Protein AF-A0A9E5FXA4-F1 (afdb_monomer_lite)

Structure (mmCIF, N/CA/C/O backbone):
data_AF-A0A9E5FXA4-F1
#
_entry.id   AF-A0A9E5FXA4-F1
#
loop_
_atom_site.group_PDB
_atom_site.id
_atom_site.type_symbol
_atom_site.label_atom_id
_atom_site.label_alt_id
_atom_site.label_comp_id
_atom_site.label_asym_id
_atom_site.label_entity_id
_atom_site.label_seq_id
_atom_site.pdbx_PDB_ins_code
_atom_site.Cartn_x
_atom_site.Cartn_y
_atom_site.Cartn_z
_atom_site.occupancy
_atom_site.B_iso_or_equiv
_atom_site.auth_seq_id
_atom_site.auth_comp_id
_atom_site.auth_asym_id
_atom_site.auth_atom_id
_atom_site.pdbx_PDB_model_num
ATOM 1 N N . MET A 1 1 ? 23.936 -16.493 14.571 1.00 31.42 1 MET A N 1
ATOM 2 C CA . MET A 1 1 ? 22.707 -15.783 14.137 1.00 31.42 1 MET A CA 1
ATOM 3 C C . MET A 1 1 ? 21.648 -15.656 15.258 1.00 31.42 1 MET A C 1
ATOM 5 O O . MET A 1 1 ? 20.478 -15.499 14.951 1.00 31.42 1 MET A O 1
ATOM 9 N N . SER A 1 2 ? 22.021 -15.672 16.553 1.00 37.56 2 SER A N 1
ATOM 10 C CA . SER A 1 2 ? 21.064 -15.917 17.659 1.00 37.56 2 SER A CA 1
ATOM 11 C C . SER A 1 2 ? 20.909 -14.797 18.707 1.00 37.56 2 SER A C 1
ATOM 13 O O . SER A 1 2 ? 20.108 -14.955 19.620 1.00 37.56 2 SER A O 1
ATOM 15 N N . GLU A 1 3 ? 21.618 -13.667 18.614 1.00 24.53 3 GLU A N 1
ATOM 16 C CA . GLU A 1 3 ? 21.609 -12.660 19.702 1.00 24.53 3 GLU A CA 1
ATOM 17 C C . GLU A 1 3 ? 20.937 -11.322 19.360 1.00 24.53 3 GLU A C 1
ATOM 19 O O . GLU A 1 3 ? 20.653 -10.536 20.259 1.00 24.53 3 GLU A O 1
ATOM 24 N N . LYS A 1 4 ? 20.589 -11.062 18.091 1.00 27.75 4 LYS A N 1
ATOM 25 C CA . LYS A 1 4 ? 19.945 -9.793 17.684 1.00 27.75 4 LYS A CA 1
ATOM 26 C C . LYS A 1 4 ? 18.410 -9.782 17.758 1.00 27.75 4 LYS A C 1
ATOM 28 O O . LYS A 1 4 ? 17.815 -8.720 17.629 1.00 27.75 4 LYS A O 1
ATOM 33 N N . TYR A 1 5 ? 17.762 -10.916 18.035 1.00 27.94 5 TYR A N 1
ATOM 34 C CA . TYR A 1 5 ? 16.302 -10.979 18.230 1.00 27.94 5 TYR A CA 1
ATOM 35 C C . TYR A 1 5 ? 15.848 -10.612 19.654 1.00 27.94 5 TYR A C 1
ATOM 37 O O . TYR A 1 5 ? 14.651 -10.489 19.920 1.00 27.94 5 TYR A O 1
ATOM 45 N N . THR A 1 6 ? 16.783 -10.420 20.585 1.00 28.55 6 THR A N 1
ATOM 46 C CA . THR A 1 6 ? 16.468 -10.212 22.005 1.00 28.55 6 THR A CA 1
ATOM 47 C C . THR A 1 6 ? 16.304 -8.733 22.373 1.00 28.55 6 THR A C 1
ATOM 49 O O . THR A 1 6 ? 15.640 -8.433 23.362 1.00 28.55 6 THR A O 1
ATOM 52 N N . SER A 1 7 ? 16.831 -7.792 21.579 1.00 26.27 7 SER A N 1
ATOM 53 C CA . SER A 1 7 ? 16.893 -6.369 21.961 1.00 26.27 7 SER A CA 1
ATOM 54 C C . SER A 1 7 ? 15.688 -5.512 21.547 1.00 26.27 7 SER A C 1
ATOM 56 O O . SER A 1 7 ? 15.620 -4.355 21.939 1.00 26.27 7 SER A O 1
ATOM 58 N N . LEU A 1 8 ? 14.701 -6.060 20.828 1.00 29.73 8 LEU A N 1
ATOM 59 C CA . LEU A 1 8 ? 13.411 -5.392 20.549 1.00 29.73 8 LEU A CA 1
ATOM 60 C C . LEU A 1 8 ? 12.321 -5.732 21.591 1.00 29.73 8 LEU A C 1
ATOM 62 O O . LEU A 1 8 ? 11.152 -5.373 21.445 1.00 29.73 8 LEU A O 1
ATOM 66 N N . ARG A 1 9 ? 12.686 -6.437 22.673 1.00 31.50 9 ARG A N 1
ATOM 67 C CA . ARG A 1 9 ? 11.754 -6.943 23.696 1.00 31.50 9 ARG A CA 1
ATOM 68 C C . ARG A 1 9 ? 11.412 -5.964 24.830 1.00 31.50 9 ARG A C 1
ATOM 70 O O . ARG A 1 9 ? 10.664 -6.373 25.716 1.00 31.50 9 ARG A O 1
ATOM 77 N N . SER A 1 10 ? 11.861 -4.710 24.835 1.00 34.69 10 SER A N 1
ATOM 78 C CA . SER A 1 10 ? 11.674 -3.834 26.012 1.00 34.69 10 SER A CA 1
ATOM 79 C C . SER A 1 10 ? 10.750 -2.623 25.849 1.00 34.69 10 SER A C 1
ATOM 81 O O . SER A 1 10 ? 10.578 -1.899 26.822 1.00 34.69 10 SER A O 1
ATOM 83 N N . THR A 1 11 ? 10.072 -2.422 24.714 1.00 36.00 11 THR A N 1
ATOM 84 C CA . THR A 1 11 ? 9.236 -1.206 24.543 1.00 36.00 11 THR A CA 1
ATOM 85 C C . THR A 1 11 ? 7.962 -1.412 23.726 1.00 36.00 11 THR A C 1
ATOM 87 O O . THR A 1 11 ? 7.461 -0.493 23.091 1.00 36.00 11 THR A O 1
ATOM 90 N N . ILE A 1 12 ? 7.408 -2.625 23.736 1.00 38.25 12 ILE A N 1
ATOM 91 C CA . ILE A 1 12 ? 6.126 -2.913 23.080 1.00 38.25 12 ILE A CA 1
ATOM 92 C C . ILE A 1 12 ? 5.137 -3.386 24.153 1.00 38.25 12 ILE A C 1
ATOM 94 O O . ILE A 1 12 ? 5.391 -4.439 24.753 1.00 38.25 12 ILE A O 1
ATOM 98 N N . PRO A 1 13 ? 4.039 -2.645 24.413 1.00 39.84 13 PRO A N 1
ATOM 99 C CA . PRO A 1 13 ? 2.991 -3.054 25.345 1.00 39.84 13 PRO A CA 1
ATOM 100 C C . PRO A 1 13 ? 2.488 -4.470 25.034 1.00 39.84 13 PRO A C 1
ATOM 102 O O . PRO A 1 13 ? 2.396 -4.867 23.871 1.00 39.84 13 PRO A O 1
ATOM 105 N N . GLN A 1 14 ? 2.145 -5.249 26.063 1.00 36.72 14 GLN A N 1
ATOM 106 C CA . GLN A 1 14 ? 1.644 -6.624 25.902 1.00 36.72 14 GLN A CA 1
ATOM 107 C C . GLN A 1 14 ? 0.436 -6.710 24.949 1.00 36.72 14 GLN A C 1
ATOM 109 O O . GLN A 1 14 ? 0.345 -7.669 24.186 1.00 36.72 14 GLN A O 1
ATOM 114 N N . SER A 1 15 ? -0.421 -5.684 24.920 1.00 36.59 15 SER A N 1
ATOM 115 C CA . SER A 1 15 ? -1.543 -5.539 23.979 1.00 36.59 15 SER A CA 1
ATOM 116 C C . SER A 1 15 ? -1.099 -5.546 22.510 1.00 36.59 15 SER A C 1
ATOM 118 O O . SER A 1 15 ? -1.692 -6.232 21.681 1.00 36.59 15 SER A O 1
ATOM 120 N N . VAL A 1 16 ? 0.004 -4.866 22.192 1.00 43.31 16 VAL A N 1
ATOM 121 C CA . VAL A 1 16 ? 0.557 -4.762 20.833 1.00 43.31 16 VAL A CA 1
ATOM 122 C C . VAL A 1 16 ? 1.216 -6.074 20.399 1.00 43.31 16 VAL A C 1
ATOM 124 O O . VAL A 1 16 ? 1.108 -6.470 19.242 1.00 43.31 16 VAL A O 1
ATOM 127 N N . ARG A 1 17 ? 1.837 -6.820 21.323 1.00 41.97 17 ARG A N 1
ATOM 128 C CA . ARG A 1 17 ? 2.384 -8.158 21.014 1.00 41.97 17 ARG A CA 1
ATOM 129 C C . ARG A 1 17 ? 1.299 -9.141 20.608 1.00 41.97 17 ARG A C 1
ATOM 131 O O . ARG A 1 17 ? 1.520 -9.948 19.715 1.00 41.97 17 ARG A O 1
ATOM 138 N N . VAL A 1 18 ? 0.145 -9.064 21.258 1.00 47.97 18 VAL A N 1
ATOM 139 C CA . VAL A 1 18 ? -0.991 -9.938 20.983 1.00 47.97 18 VAL A CA 1
ATOM 140 C C . VAL A 1 18 ? -1.593 -9.629 19.608 1.00 47.97 18 VAL A C 1
ATOM 142 O O . VAL A 1 18 ? -1.787 -10.555 18.827 1.00 47.97 18 VAL A O 1
ATOM 145 N N . ILE A 1 19 ? -1.782 -8.348 19.272 1.00 48.22 19 ILE A N 1
ATOM 146 C CA . ILE A 1 19 ? -2.285 -7.896 17.959 1.00 48.22 19 ILE A CA 1
ATOM 147 C C . ILE A 1 19 ? -1.293 -8.223 16.825 1.00 48.22 19 ILE A C 1
ATOM 149 O O . ILE A 1 19 ? -1.695 -8.721 15.776 1.00 48.22 19 ILE A O 1
ATOM 153 N N . CYS A 1 20 ? 0.014 -8.043 17.041 1.00 41.50 20 CYS A N 1
ATOM 154 C CA . CYS A 1 20 ? 1.030 -8.398 16.044 1.00 41.50 20 CYS A CA 1
ATOM 155 C C . CYS A 1 20 ? 1.167 -9.920 15.845 1.00 41.50 20 CYS A C 1
ATOM 157 O O . CYS A 1 20 ? 1.301 -10.377 14.712 1.00 41.50 20 CYS A O 1
ATOM 159 N N . LEU A 1 21 ? 1.102 -10.725 16.915 1.00 43.09 21 LEU A N 1
ATOM 160 C CA . LEU A 1 21 ? 1.132 -12.195 16.817 1.00 43.09 21 LEU A CA 1
ATOM 161 C C . LEU A 1 21 ? -0.143 -12.757 16.164 1.00 43.09 21 LEU A C 1
ATOM 163 O O . LEU A 1 21 ? -0.075 -13.755 15.451 1.00 43.09 21 LEU A O 1
ATOM 167 N N . LEU A 1 22 ? -1.290 -12.102 16.365 1.00 51.28 22 LEU A N 1
ATOM 168 C CA . LEU A 1 22 ? -2.570 -12.433 15.732 1.00 51.28 22 LEU A CA 1
ATOM 169 C C . LEU A 1 22 ? -2.508 -12.340 14.203 1.00 51.28 22 LEU A C 1
ATOM 171 O O . LEU A 1 22 ? -2.990 -13.239 13.519 1.00 51.28 22 LEU A O 1
ATOM 175 N N . ILE A 1 23 ? -1.887 -11.282 13.681 1.00 48.34 23 ILE A N 1
ATOM 176 C CA . ILE A 1 23 ? -1.795 -11.013 12.240 1.00 48.34 23 ILE A CA 1
ATOM 177 C C . ILE A 1 23 ? -0.681 -11.838 11.573 1.00 48.34 23 ILE A C 1
ATOM 179 O O . ILE A 1 23 ? -0.844 -12.278 10.439 1.00 48.34 23 ILE A O 1
ATOM 183 N N . LEU A 1 24 ? 0.417 -12.118 12.288 1.00 41.91 24 LEU A N 1
ATOM 184 C CA . LEU A 1 24 ? 1.548 -12.909 11.777 1.00 41.91 24 LEU A CA 1
ATOM 185 C C . LEU A 1 24 ? 1.342 -14.439 11.847 1.00 41.91 24 LEU A C 1
ATOM 187 O O . LEU A 1 24 ? 2.063 -15.169 11.173 1.00 41.91 24 LEU A O 1
ATOM 191 N N . SER A 1 25 ? 0.405 -14.949 12.661 1.00 40.62 25 SER A N 1
ATOM 192 C CA . SER A 1 25 ? 0.246 -16.403 12.902 1.00 40.62 25 SER A CA 1
ATOM 193 C C . SER A 1 25 ? -0.607 -17.166 11.880 1.00 40.62 25 SER A C 1
ATOM 195 O O . SER A 1 25 ? -0.725 -18.387 11.986 1.00 40.62 25 SER A O 1
ATOM 197 N N . LEU A 1 26 ? -1.187 -16.492 10.885 1.00 38.69 26 LEU A N 1
ATOM 198 C CA . LEU A 1 26 ? -2.001 -17.128 9.848 1.00 38.69 26 LEU A CA 1
ATOM 199 C C . LEU A 1 26 ? -1.372 -16.895 8.474 1.00 38.69 26 LEU A C 1
ATOM 201 O O . LEU A 1 26 ? -1.084 -15.761 8.097 1.00 38.69 26 LEU A O 1
ATOM 205 N N . ALA A 1 27 ? -1.177 -17.978 7.717 1.00 36.31 27 ALA A N 1
ATOM 206 C CA . ALA A 1 27 ? -0.847 -17.911 6.300 1.00 36.31 27 ALA A CA 1
ATOM 207 C C . ALA A 1 27 ? -1.958 -17.123 5.587 1.00 36.31 27 ALA A C 1
ATOM 209 O O . ALA A 1 27 ? -3.068 -17.618 5.435 1.00 36.31 27 ALA A O 1
ATOM 210 N N . SER A 1 28 ? -1.659 -15.877 5.216 1.00 41.88 28 SER A N 1
ATOM 211 C CA . SER A 1 28 ? -2.576 -14.905 4.606 1.00 41.88 28 SER A CA 1
ATOM 212 C C . SER A 1 28 ? -3.914 -14.720 5.351 1.00 41.88 28 SER A C 1
ATOM 214 O O . SER A 1 28 ? -4.882 -15.435 5.061 1.00 41.88 28 SER A O 1
ATOM 216 N N . PRO A 1 29 ? -4.039 -13.676 6.201 1.00 47.06 29 PRO A N 1
ATOM 217 C CA . PRO A 1 29 ? -5.319 -13.223 6.772 1.00 47.06 29 PRO A CA 1
ATOM 218 C C . PRO A 1 29 ? -6.437 -13.058 5.721 1.00 47.06 29 PRO A C 1
ATOM 220 O O . PRO A 1 29 ? -7.619 -13.202 6.020 1.00 47.06 29 PRO A O 1
ATOM 223 N N . LEU A 1 30 ? -6.049 -12.823 4.464 1.00 45.09 30 LEU A N 1
ATOM 224 C CA . LEU A 1 30 ? -6.907 -12.574 3.305 1.00 45.09 30 LEU A CA 1
ATOM 225 C C . LEU A 1 30 ? -7.654 -13.804 2.776 1.00 45.09 30 LEU A C 1
ATOM 227 O O . LEU A 1 30 ? -8.771 -13.663 2.283 1.00 45.09 30 LEU A O 1
ATOM 231 N N . SER A 1 31 ? -7.099 -15.014 2.916 1.00 40.47 31 SER A N 1
ATOM 232 C CA . SER A 1 31 ? -7.795 -16.238 2.478 1.00 40.47 31 SER A CA 1
ATOM 233 C C . SER A 1 31 ? -9.037 -16.529 3.332 1.00 40.47 31 SER A C 1
ATOM 235 O O . SER A 1 31 ? -10.055 -16.991 2.820 1.00 40.47 31 SER A O 1
ATOM 237 N N . LEU A 1 32 ? -8.983 -16.165 4.618 1.00 39.56 32 LEU A N 1
ATOM 238 C CA . LEU A 1 32 ? -10.105 -16.230 5.556 1.00 39.56 32 LEU A CA 1
ATOM 239 C C . LEU A 1 32 ? -11.067 -15.041 5.422 1.00 39.56 32 LEU A C 1
ATOM 241 O O . LEU A 1 32 ? -12.263 -15.219 5.643 1.00 39.56 32 LEU A O 1
ATOM 245 N N . PHE A 1 33 ? -10.566 -13.859 5.042 1.00 39.88 33 PHE A N 1
ATOM 246 C CA . PHE A 1 33 ? -11.382 -12.657 4.825 1.00 39.88 33 PHE A CA 1
ATOM 247 C C . PHE A 1 33 ? -12.289 -12.803 3.590 1.00 39.88 33 PHE A C 1
ATOM 249 O O . PHE A 1 33 ? -13.472 -12.478 3.646 1.00 39.88 33 PHE A O 1
ATOM 256 N N . ALA A 1 34 ? -11.768 -13.367 2.494 1.00 37.38 34 ALA A N 1
ATOM 257 C CA . ALA A 1 34 ? -12.529 -13.586 1.262 1.00 37.38 34 ALA A CA 1
ATOM 258 C C . ALA A 1 34 ? -13.560 -14.729 1.369 1.00 37.38 34 ALA A C 1
ATOM 260 O O . ALA A 1 34 ? -14.578 -14.705 0.681 1.00 37.38 34 ALA A O 1
ATOM 261 N N . GLN A 1 35 ? -13.329 -15.723 2.236 1.00 38.53 35 GLN A N 1
ATOM 262 C CA . GLN A 1 35 ? -14.229 -16.876 2.390 1.00 38.53 35 GLN A CA 1
ATOM 263 C C . GLN A 1 35 ? -15.413 -16.632 3.345 1.00 38.53 35 GLN A C 1
ATOM 265 O O . GLN A 1 35 ? -16.401 -17.359 3.261 1.00 38.53 35 GLN A O 1
ATOM 270 N N . ASN A 1 36 ? -15.370 -15.615 4.215 1.00 42.75 36 ASN A N 1
ATOM 271 C CA . ASN A 1 36 ? -16.341 -15.460 5.313 1.00 42.75 36 ASN A CA 1
ATOM 272 C C . ASN A 1 36 ? -17.348 -14.306 5.179 1.00 42.75 36 ASN A C 1
ATOM 274 O O . ASN A 1 36 ? -18.082 -14.026 6.122 1.00 42.75 36 ASN A O 1
ATOM 278 N N . LEU A 1 37 ? -17.501 -13.713 3.993 1.00 39.22 37 LEU A N 1
ATOM 279 C CA . LEU A 1 37 ? -18.538 -12.703 3.707 1.00 39.22 37 LEU A CA 1
ATOM 280 C C . LEU A 1 37 ? -19.997 -13.211 3.820 1.00 39.22 37 LEU A C 1
ATOM 282 O O . LEU A 1 37 ? -20.919 -12.455 3.529 1.00 39.22 37 LEU A O 1
ATOM 286 N N . SER A 1 38 ? -20.241 -14.464 4.233 1.00 35.03 38 SER A N 1
ATOM 287 C CA . SER A 1 38 ? -21.588 -15.059 4.271 1.00 35.03 38 SER A CA 1
ATOM 288 C C . SER A 1 38 ? -22.105 -15.528 5.639 1.00 35.03 38 SER A C 1
ATOM 290 O O . SER A 1 38 ? -23.193 -16.098 5.685 1.00 35.03 38 SER A O 1
ATOM 292 N N . ALA A 1 39 ? -21.422 -15.283 6.765 1.00 37.47 39 ALA A N 1
ATOM 293 C CA . ALA A 1 39 ? -21.895 -15.826 8.046 1.00 37.47 39 ALA A CA 1
ATOM 294 C C . ALA A 1 39 ? -21.668 -14.913 9.264 1.00 37.47 39 ALA A C 1
ATOM 296 O O . ALA A 1 39 ? -20.647 -15.021 9.935 1.00 37.47 39 ALA A O 1
ATOM 297 N N . ASN A 1 40 ? -22.662 -14.067 9.575 1.00 41.78 40 ASN A N 1
ATOM 298 C CA . ASN A 1 40 ? -23.317 -13.920 10.897 1.00 41.78 40 ASN A CA 1
ATOM 299 C C . ASN A 1 40 ? -23.861 -12.498 11.133 1.00 41.78 40 ASN A C 1
ATOM 301 O O . ASN A 1 40 ? -23.245 -11.672 11.800 1.00 41.78 40 ASN A O 1
ATOM 305 N N . ASN A 1 41 ? -25.106 -12.263 10.708 1.00 44.78 41 ASN A N 1
ATOM 306 C CA . ASN A 1 41 ? -25.870 -11.039 11.006 1.00 44.78 41 ASN A CA 1
ATOM 307 C C . ASN A 1 41 ? -26.291 -10.912 12.493 1.00 44.7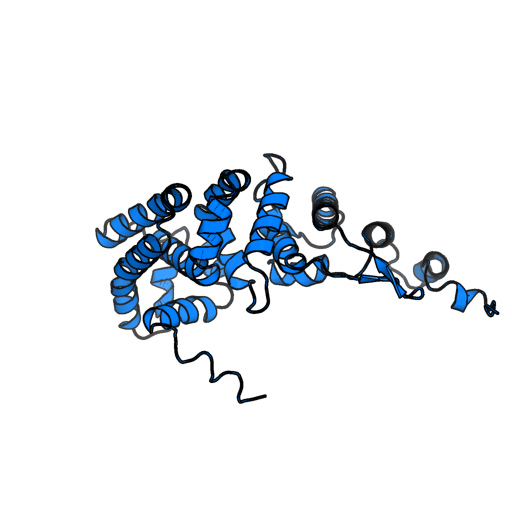8 41 ASN A C 1
ATOM 309 O O . ASN A 1 41 ? -26.973 -9.962 12.867 1.00 44.78 41 ASN A O 1
ATOM 313 N N . SER A 1 42 ? -25.935 -11.867 13.361 1.00 50.25 42 SER A N 1
ATOM 314 C CA . SER A 1 42 ? -26.360 -11.897 14.770 1.00 50.25 42 SER A CA 1
ATOM 315 C C . SER A 1 42 ? -25.461 -11.102 15.726 1.00 50.25 42 SER A C 1
ATOM 317 O O . SER A 1 42 ? -25.860 -10.872 16.866 1.00 50.25 42 SER A O 1
ATOM 319 N N . GLU A 1 43 ? -24.263 -10.680 15.304 1.00 56.62 43 GLU A N 1
ATOM 320 C CA . GLU A 1 43 ? -23.312 -9.959 16.171 1.00 56.62 43 GLU A CA 1
ATOM 321 C C . GLU A 1 43 ? -23.286 -8.434 15.959 1.00 56.62 43 GLU A C 1
ATOM 323 O O . GLU A 1 43 ? -22.943 -7.708 16.890 1.00 56.62 43 GLU A O 1
ATOM 328 N N . GLU A 1 44 ? -23.737 -7.915 14.810 1.00 56.97 44 GLU A N 1
ATOM 329 C CA . GLU A 1 44 ? -23.773 -6.464 14.512 1.00 56.97 44 GLU A CA 1
ATOM 330 C C . GLU A 1 44 ? -24.640 -5.649 15.494 1.00 56.97 44 GLU A C 1
ATOM 332 O O . GLU A 1 44 ? -24.489 -4.434 15.640 1.00 56.97 44 GLU A O 1
ATOM 337 N N . GLY A 1 45 ? -25.550 -6.315 16.209 1.00 61.16 45 GLY A N 1
ATOM 338 C CA . GLY A 1 45 ? -26.408 -5.703 17.219 1.00 61.16 45 GLY A CA 1
ATOM 339 C C . GLY A 1 45 ? -25.706 -5.343 18.532 1.00 61.16 45 GLY A C 1
ATOM 340 O O . GLY A 1 45 ? -26.257 -4.532 19.283 1.00 61.16 45 GLY A O 1
ATOM 341 N N . ARG A 1 46 ? -24.524 -5.913 18.819 1.00 79.00 46 ARG A N 1
ATOM 342 C CA . ARG A 1 46 ? -23.812 -5.699 20.090 1.00 79.00 46 ARG A CA 1
ATOM 343 C C . ARG A 1 46 ? -23.369 -4.236 20.243 1.00 79.00 46 ARG A C 1
ATOM 345 O O . ARG A 1 46 ? -22.811 -3.673 19.296 1.00 79.00 46 ARG A O 1
ATOM 352 N N . PRO A 1 47 ? -23.592 -3.603 21.410 1.00 83.25 47 PRO A N 1
ATOM 353 C CA . PRO A 1 47 ? -23.232 -2.202 21.624 1.00 83.25 47 PRO A CA 1
ATOM 354 C C . PRO A 1 47 ? -21.727 -1.953 21.444 1.00 83.25 47 PRO A C 1
ATOM 356 O O . PRO A 1 47 ? -21.348 -0.908 20.918 1.00 83.25 47 PRO A O 1
ATOM 359 N N . GLU A 1 48 ? -20.880 -2.924 21.794 1.00 84.00 48 GLU A N 1
ATOM 360 C CA . GLU A 1 48 ? -19.429 -2.859 21.607 1.00 84.00 48 GLU A CA 1
ATOM 361 C C . GLU A 1 48 ? -19.057 -2.813 20.117 1.00 84.00 48 GLU A C 1
ATOM 363 O O . GLU A 1 48 ? -18.268 -1.969 19.696 1.00 84.00 48 GLU A O 1
ATOM 368 N N . ILE A 1 49 ? -19.678 -3.663 19.290 1.00 84.81 49 ILE A N 1
ATOM 369 C CA . ILE A 1 49 ? -19.410 -3.735 17.843 1.00 84.81 49 ILE A CA 1
ATOM 370 C C . ILE A 1 49 ? -19.903 -2.469 17.132 1.00 84.81 49 ILE A C 1
ATOM 372 O O . ILE A 1 49 ? -19.200 -1.936 16.274 1.00 84.81 49 ILE A O 1
ATOM 376 N N . LYS A 1 50 ? -21.062 -1.925 17.526 1.00 88.19 50 LYS A N 1
ATOM 377 C CA . LYS A 1 50 ? -21.558 -0.640 17.000 1.00 88.19 50 LYS A CA 1
ATOM 378 C C . LYS A 1 50 ? -20.604 0.508 17.301 1.00 88.19 50 LYS A C 1
ATOM 380 O O . LYS A 1 50 ? -20.343 1.333 16.428 1.00 88.19 50 LYS A O 1
ATOM 385 N N . LYS A 1 51 ? -20.066 0.541 18.520 1.00 90.50 51 LYS A N 1
ATOM 386 C CA . LYS A 1 51 ? -19.092 1.550 18.933 1.00 90.50 51 LYS A CA 1
ATOM 387 C C . LYS A 1 51 ? -17.777 1.418 18.164 1.00 90.50 51 LYS A C 1
ATOM 389 O O . LYS A 1 51 ? -17.248 2.426 17.713 1.00 90.50 51 LYS A O 1
ATOM 394 N N . ILE A 1 52 ? -17.287 0.198 17.941 1.00 89.25 52 ILE A N 1
ATOM 395 C CA . ILE A 1 52 ? -16.108 -0.043 17.093 1.00 89.25 52 ILE A CA 1
ATOM 396 C C . ILE A 1 52 ? -16.367 0.422 15.657 1.00 89.25 52 ILE A C 1
ATOM 398 O O . ILE A 1 52 ? -15.524 1.099 15.080 1.00 89.25 52 ILE A O 1
ATOM 402 N N . ASN A 1 53 ? -17.540 0.129 15.092 1.00 90.31 53 ASN A N 1
ATOM 403 C CA . ASN A 1 53 ? -17.890 0.571 13.743 1.00 90.31 53 ASN A CA 1
ATOM 404 C C . ASN A 1 53 ? -17.932 2.104 13.618 1.00 90.31 53 ASN A C 1
ATOM 406 O O . ASN A 1 53 ? -17.463 2.665 12.630 1.00 90.31 53 ASN A O 1
ATOM 410 N N . GLN A 1 54 ? -18.443 2.790 14.644 1.00 91.75 54 GLN A N 1
ATOM 411 C CA . GLN A 1 54 ? -18.380 4.248 14.720 1.00 91.75 54 GLN A CA 1
ATOM 412 C C . GLN A 1 54 ? -16.923 4.738 14.734 1.00 91.75 54 GLN A C 1
ATOM 414 O O . GLN A 1 54 ? -16.568 5.596 13.928 1.00 91.75 54 GLN A O 1
ATOM 419 N N . LEU A 1 55 ? -16.071 4.157 15.587 1.00 91.44 55 LEU A N 1
ATOM 420 C CA . LEU A 1 55 ? -14.654 4.522 15.665 1.00 91.44 55 LEU A CA 1
ATOM 421 C C . LEU A 1 55 ? -13.930 4.303 14.329 1.00 91.44 55 LEU A C 1
ATOM 423 O O . LEU A 1 55 ? -13.178 5.174 13.909 1.00 91.44 55 LEU A O 1
ATOM 427 N N . ILE A 1 56 ? -14.193 3.202 13.615 1.00 89.69 56 ILE A N 1
ATOM 428 C CA . ILE A 1 56 ? -13.634 2.954 12.271 1.00 89.69 56 ILE A CA 1
ATOM 429 C C . ILE A 1 56 ? -13.950 4.115 11.317 1.00 89.69 56 ILE A C 1
ATOM 431 O O . ILE A 1 56 ? -13.071 4.555 10.571 1.00 89.69 56 ILE A O 1
ATOM 435 N N . GLY A 1 57 ? -15.190 4.617 11.342 1.00 87.44 57 GLY A N 1
ATOM 436 C CA . GLY A 1 57 ? -15.610 5.765 10.535 1.00 87.44 57 GLY A CA 1
ATOM 437 C C . GLY A 1 57 ? -14.939 7.076 10.957 1.00 87.44 57 GLY A C 1
ATOM 438 O O . GLY A 1 57 ? -14.592 7.901 10.111 1.00 87.44 57 GLY A O 1
ATOM 439 N N . GLU A 1 58 ? -14.695 7.252 12.255 1.00 90.50 58 GLU A N 1
ATOM 440 C CA . GLU A 1 58 ? -14.020 8.428 12.816 1.00 90.50 58 GLU A CA 1
ATOM 441 C C . GLU A 1 58 ? -12.520 8.480 12.481 1.00 90.50 58 GLU A C 1
ATOM 443 O O . GLU A 1 58 ? -11.957 9.574 12.433 1.00 90.50 58 GLU A O 1
ATOM 448 N N . THR A 1 59 ? -11.881 7.355 12.129 1.00 89.69 59 THR A N 1
ATOM 449 C CA . THR A 1 59 ? -10.458 7.306 11.730 1.00 89.69 59 THR A CA 1
ATOM 450 C C . THR A 1 59 ? -10.122 8.289 10.599 1.00 89.69 59 THR A C 1
ATOM 452 O O . THR A 1 59 ? -9.016 8.824 10.541 1.00 89.69 59 THR A O 1
ATOM 455 N N . GLN A 1 60 ? -11.069 8.599 9.709 1.00 89.25 60 GLN A N 1
ATOM 456 C CA . GLN A 1 60 ? -10.839 9.580 8.642 1.00 89.25 60 GLN A CA 1
ATOM 457 C C . GLN A 1 60 ? -10.682 11.015 9.159 1.00 89.25 60 GLN A C 1
ATOM 459 O O . GLN A 1 60 ? -9.955 11.806 8.560 1.00 89.25 60 GLN A O 1
ATOM 464 N N . GLN A 1 61 ? -11.317 11.349 10.286 1.00 91.31 61 GLN A N 1
ATOM 465 C CA . GLN A 1 61 ? -11.221 12.674 10.905 1.00 91.31 61 GLN A CA 1
ATOM 466 C C . GLN A 1 61 ? -9.793 12.960 11.393 1.00 91.31 61 GLN A C 1
ATOM 468 O O . GLN A 1 61 ? -9.386 14.121 11.480 1.00 91.31 61 GLN A O 1
ATOM 473 N N . CYS A 1 62 ? -8.989 11.914 11.626 1.00 90.69 62 CYS A N 1
ATOM 474 C CA . CYS A 1 62 ? -7.570 12.039 11.956 1.00 90.69 62 CYS A CA 1
ATOM 475 C C . CYS A 1 62 ? -6.745 12.71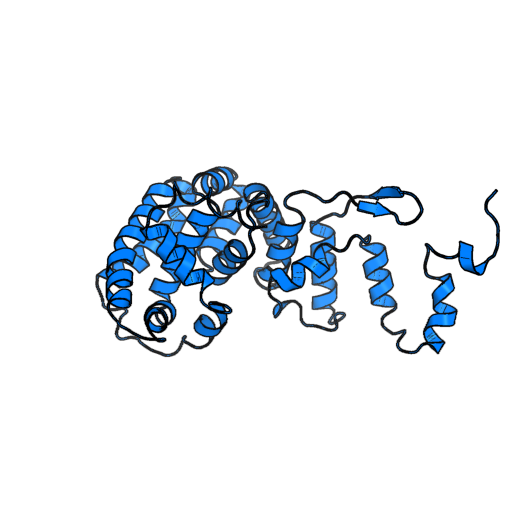6 10.852 1.00 90.69 62 CYS A C 1
ATOM 477 O O . CYS A 1 62 ? -5.728 13.338 11.158 1.00 90.69 62 CYS A O 1
ATOM 479 N N . LEU A 1 63 ? -7.200 12.684 9.592 1.00 90.81 63 LEU A N 1
ATOM 480 C CA . LEU A 1 63 ? -6.566 13.414 8.484 1.00 90.81 63 LEU A CA 1
ATOM 481 C C . LEU A 1 63 ? -6.687 14.942 8.621 1.00 90.81 63 LEU A C 1
ATOM 483 O O . LEU A 1 63 ? -5.930 15.693 7.996 1.00 90.81 63 LEU A O 1
ATOM 487 N N . GLU A 1 64 ? -7.651 15.413 9.411 1.00 89.50 64 GLU A N 1
ATOM 488 C CA . GLU A 1 64 ? -7.903 16.834 9.648 1.00 89.50 64 GLU A CA 1
ATOM 489 C C . GLU A 1 64 ? -7.397 17.272 11.019 1.00 89.50 64 GLU A C 1
ATOM 491 O O . GLU A 1 64 ? -6.683 18.269 11.120 1.00 89.50 64 GLU A O 1
ATOM 496 N N . ASN A 1 65 ? -7.738 16.516 12.064 1.00 91.12 65 ASN A N 1
ATOM 497 C CA . ASN A 1 65 ? -7.448 16.882 13.449 1.00 91.12 65 ASN A CA 1
ATOM 498 C C . ASN A 1 65 ? -6.091 16.356 13.964 1.00 91.12 65 ASN A C 1
ATOM 500 O O . ASN A 1 65 ? -5.638 16.786 15.024 1.00 91.12 65 ASN A O 1
ATOM 504 N N . GLY A 1 66 ? -5.438 15.436 13.240 1.00 89.38 66 GLY A N 1
ATOM 505 C CA . GLY A 1 66 ? -4.130 14.871 13.587 1.00 89.38 66 GLY A CA 1
ATOM 506 C C . GLY A 1 66 ? -4.096 13.991 14.844 1.00 89.38 66 GLY A C 1
ATOM 507 O O . GLY A 1 66 ? -3.000 13.670 15.310 1.00 89.38 66 GLY A O 1
ATOM 508 N N . GLN A 1 67 ? -5.253 13.608 15.401 1.00 92.88 67 GLN A N 1
ATOM 509 C CA . GLN A 1 67 ? -5.399 12.866 16.664 1.00 92.88 67 GLN A CA 1
ATOM 510 C C . GLN A 1 67 ? -5.224 11.344 16.493 1.00 92.88 67 GLN A C 1
ATOM 512 O O . GLN A 1 67 ? -6.043 10.553 16.962 1.00 92.88 67 GLN A O 1
ATOM 517 N N . TRP A 1 68 ? -4.153 10.928 15.817 1.00 92.69 68 TRP A N 1
ATOM 518 C CA . TRP A 1 68 ? -3.875 9.523 15.498 1.00 92.69 68 TRP A CA 1
ATOM 519 C C . TRP A 1 68 ? -3.632 8.649 16.737 1.00 92.69 68 TRP A C 1
ATOM 521 O O . TRP A 1 68 ? -4.135 7.530 16.801 1.00 92.69 68 TRP A O 1
ATOM 531 N N . GLU A 1 69 ? -2.906 9.147 17.742 1.00 93.62 69 GLU A N 1
ATOM 532 C CA . GLU A 1 69 ? -2.625 8.417 18.986 1.00 93.62 69 GLU A CA 1
ATOM 533 C C . GLU A 1 69 ? -3.912 8.096 19.735 1.00 93.62 69 GLU A C 1
ATOM 535 O O . GLU A 1 69 ? -4.180 6.941 20.059 1.00 93.62 69 GLU A O 1
ATOM 540 N N . LYS A 1 70 ? -4.742 9.123 19.941 1.00 93.06 70 LYS A N 1
ATOM 541 C CA . LYS A 1 70 ? -6.025 8.999 20.631 1.00 93.06 70 LYS A CA 1
ATOM 542 C C . LYS A 1 70 ? -6.941 8.007 19.916 1.00 93.06 70 LYS A C 1
ATOM 544 O O . LYS A 1 70 ? -7.588 7.200 20.577 1.00 93.06 70 LYS A O 1
ATOM 549 N N . GLN A 1 71 ? -6.973 8.052 18.584 1.00 92.56 71 GLN A N 1
ATOM 550 C CA . GLN A 1 71 ? -7.782 7.142 17.778 1.00 92.56 71 GLN A CA 1
ATOM 551 C C . GLN A 1 71 ? -7.356 5.683 17.962 1.00 92.56 71 GLN A C 1
ATOM 553 O O . GLN A 1 71 ? -8.192 4.812 18.204 1.00 92.56 71 GLN A O 1
ATOM 558 N N . VAL A 1 72 ? -6.051 5.407 17.898 1.00 91.50 72 VAL A N 1
ATOM 559 C CA . VAL A 1 72 ? -5.523 4.053 18.109 1.00 91.50 72 VAL A CA 1
ATOM 560 C C . VAL A 1 72 ? -5.771 3.572 19.530 1.00 91.50 72 VAL A C 1
ATOM 562 O O . VAL A 1 72 ? -6.189 2.433 19.710 1.00 91.50 72 VAL A O 1
ATOM 565 N N . GLU A 1 73 ? -5.559 4.421 20.535 1.00 91.50 73 GLU A N 1
ATOM 566 C CA . GLU A 1 73 ? -5.819 4.077 21.936 1.00 91.50 73 GLU A CA 1
ATOM 567 C C . GLU A 1 73 ? -7.292 3.735 22.178 1.00 91.50 73 GLU A C 1
ATOM 569 O O . GLU A 1 73 ? -7.597 2.779 22.893 1.00 91.50 73 GLU A O 1
ATOM 574 N N . GLN A 1 74 ? -8.215 4.485 21.570 1.00 92.25 74 GLN A N 1
ATOM 575 C CA . GLN A 1 74 ? -9.647 4.207 21.658 1.00 92.25 74 GLN A CA 1
ATOM 576 C C . GLN A 1 74 ? -10.008 2.891 20.966 1.00 92.25 74 GLN A C 1
ATOM 578 O O . GLN A 1 74 ? -10.678 2.062 21.579 1.00 92.25 74 GLN A O 1
ATOM 583 N N . LEU A 1 75 ? -9.522 2.656 19.743 1.00 89.81 75 LEU A N 1
ATOM 584 C CA . LEU A 1 75 ? -9.735 1.387 19.041 1.00 89.81 75 LEU A CA 1
ATOM 585 C C . LEU A 1 75 ? -9.185 0.200 19.842 1.00 89.81 75 LEU A C 1
ATOM 587 O O . LEU A 1 75 ? -9.891 -0.784 20.047 1.00 89.81 75 LEU A O 1
ATOM 591 N N . GLU A 1 76 ? -7.960 0.298 20.362 1.00 88.44 76 GLU A N 1
ATOM 592 C CA . GLU A 1 76 ? -7.347 -0.748 21.187 1.00 88.44 76 GLU A CA 1
ATOM 593 C C . GLU A 1 76 ? -8.159 -1.014 22.455 1.00 88.44 76 GLU A C 1
ATOM 595 O O . GLU A 1 76 ? -8.416 -2.170 22.792 1.00 88.44 76 GLU A O 1
ATOM 600 N N . LYS A 1 77 ? -8.605 0.040 23.144 1.00 89.44 77 LYS A N 1
ATOM 601 C CA . LYS A 1 77 ? -9.409 -0.083 24.362 1.00 89.44 77 LYS A CA 1
ATOM 602 C C . LYS A 1 77 ? -10.705 -0.855 24.123 1.00 89.44 77 LYS A C 1
ATOM 604 O O . LYS A 1 77 ? -11.064 -1.680 24.959 1.00 89.44 77 LYS A O 1
ATOM 609 N N . GLU A 1 78 ? -11.395 -0.596 23.015 1.00 88.88 78 GLU A N 1
ATOM 610 C CA . GLU A 1 78 ? -12.649 -1.286 22.691 1.00 88.88 78 GLU A CA 1
ATOM 611 C C . GLU A 1 78 ? -12.416 -2.697 22.122 1.00 88.88 78 GLU A C 1
ATOM 613 O O . GLU A 1 78 ? -13.235 -3.588 22.339 1.00 88.88 78 GLU A O 1
ATOM 618 N N . LEU A 1 79 ? -11.285 -2.940 21.452 1.00 85.94 79 LEU A N 1
ATOM 619 C CA . LEU A 1 79 ? -10.927 -4.265 20.936 1.00 85.94 79 LEU A CA 1
ATOM 620 C C . LEU A 1 79 ? -10.457 -5.227 22.033 1.00 85.94 79 LEU A C 1
ATOM 622 O O . LEU A 1 79 ? -10.739 -6.422 21.963 1.00 85.94 79 LEU A O 1
ATOM 626 N N . LEU A 1 80 ? -9.744 -4.738 23.051 1.00 83.56 80 LEU A N 1
ATOM 627 C CA . LEU A 1 80 ? -9.109 -5.574 24.076 1.00 83.56 80 LEU A CA 1
ATOM 628 C C . LEU A 1 80 ? -10.067 -6.541 24.803 1.00 83.56 80 LEU A C 1
ATOM 630 O O . LEU A 1 80 ? -9.705 -7.712 24.929 1.00 83.56 80 LEU A O 1
ATOM 634 N N . PRO A 1 81 ? -11.265 -6.133 25.269 1.00 83.06 81 PRO A N 1
ATOM 635 C CA . PRO A 1 81 ? -12.217 -7.051 25.898 1.00 83.06 81 PRO A CA 1
ATOM 636 C C . PRO A 1 81 ? -12.648 -8.186 24.963 1.00 83.06 81 PRO A C 1
ATOM 638 O O . PRO A 1 81 ? -12.616 -9.349 25.359 1.00 83.06 81 PRO A O 1
ATOM 641 N N . LEU A 1 82 ? -12.955 -7.862 23.704 1.00 79.75 82 LEU A N 1
ATOM 642 C CA . LEU A 1 82 ? -13.394 -8.831 22.695 1.00 79.75 82 LEU A CA 1
ATOM 643 C C . LEU A 1 82 ? -12.276 -9.813 22.337 1.00 79.75 82 LEU A C 1
ATOM 645 O O . LEU A 1 82 ? -12.497 -11.018 22.212 1.00 79.75 82 LEU A O 1
ATOM 649 N N . LEU A 1 83 ? -11.047 -9.308 22.238 1.00 76.00 83 LEU A N 1
ATOM 650 C CA . LEU A 1 83 ? -9.867 -10.143 22.081 1.00 76.00 83 LEU A CA 1
ATOM 651 C C . LEU A 1 83 ? -9.705 -11.080 23.291 1.00 76.00 83 LEU A C 1
ATOM 653 O O . LEU A 1 83 ? -9.546 -12.286 23.111 1.00 76.00 83 LEU A O 1
ATOM 657 N N . ASN A 1 84 ? -9.812 -10.580 24.523 1.00 75.69 84 ASN A N 1
ATOM 658 C CA . ASN A 1 84 ? -9.687 -11.394 25.739 1.00 75.69 84 ASN A CA 1
ATOM 659 C C . ASN A 1 84 ? -10.748 -12.503 25.841 1.00 75.69 84 ASN A C 1
ATOM 661 O O . ASN A 1 84 ? -10.409 -13.625 26.219 1.00 75.69 84 ASN A O 1
ATOM 665 N N . GLU A 1 85 ? -11.994 -12.240 25.440 1.00 73.38 85 GLU A N 1
ATOM 666 C CA . GLU A 1 85 ? -13.048 -13.264 25.353 1.00 73.38 85 GLU A CA 1
ATOM 667 C C . GLU A 1 85 ? -12.661 -14.404 24.401 1.00 73.38 85 GLU A C 1
ATOM 669 O O . GLU A 1 85 ? -12.847 -15.587 24.703 1.00 73.38 85 GLU A O 1
ATOM 674 N N . THR A 1 86 ? -12.059 -14.065 23.261 1.00 66.75 86 THR A N 1
ATOM 675 C CA . THR A 1 86 ? -11.589 -15.068 22.296 1.00 66.75 86 THR A CA 1
ATOM 676 C C . THR A 1 86 ? -10.327 -15.806 22.752 1.00 66.75 86 THR A C 1
ATOM 678 O O . THR A 1 86 ? -10.152 -16.976 22.417 1.00 66.75 86 THR A O 1
ATOM 681 N N . PHE A 1 87 ? -9.472 -15.193 23.581 1.00 61.31 87 PHE A N 1
ATOM 682 C CA . PHE A 1 87 ? -8.337 -15.884 24.209 1.00 61.31 87 PHE A CA 1
ATOM 683 C C . PHE A 1 87 ? -8.765 -16.909 25.258 1.00 61.31 87 PHE A C 1
ATOM 685 O O . PHE A 1 87 ? -8.058 -17.896 25.456 1.00 61.31 87 PHE A O 1
ATOM 692 N N . ALA A 1 88 ? -9.916 -16.709 25.901 1.00 59.72 88 ALA A N 1
ATOM 693 C CA . ALA A 1 88 ? -10.454 -17.646 26.881 1.00 59.72 88 ALA A CA 1
ATOM 694 C C . ALA A 1 88 ? -10.982 -18.952 26.249 1.00 59.72 88 ALA A C 1
ATOM 696 O O . ALA A 1 88 ? -11.215 -19.929 26.960 1.00 59.72 88 ALA A O 1
ATOM 697 N N . THR A 1 89 ? -11.157 -19.004 24.921 1.00 57.25 89 THR A N 1
ATOM 698 C CA . THR A 1 89 ? -11.596 -20.211 24.207 1.00 57.25 89 THR A CA 1
ATOM 699 C C . THR A 1 89 ? -10.398 -21.015 23.684 1.00 57.25 89 THR A C 1
ATOM 701 O O . THR A 1 89 ? -9.666 -20.584 22.796 1.00 57.25 89 THR A O 1
ATOM 704 N N . ASN A 1 90 ? -10.192 -22.221 24.226 1.00 48.62 90 ASN A N 1
ATOM 705 C CA . ASN A 1 90 ? -9.143 -23.142 23.774 1.00 48.62 90 ASN A CA 1
ATOM 706 C C . ASN A 1 90 ? -9.470 -23.719 22.381 1.00 48.62 90 ASN A C 1
ATOM 708 O O . ASN A 1 90 ? -10.476 -24.409 22.226 1.00 48.62 90 ASN A O 1
ATOM 712 N N . GLY A 1 91 ? -8.606 -23.501 21.379 1.00 57.25 91 GLY A N 1
ATOM 713 C CA . GLY A 1 91 ? -8.638 -24.244 20.106 1.00 57.25 91 GLY A CA 1
ATOM 714 C C . GLY A 1 91 ? -8.149 -23.486 18.862 1.00 57.25 91 GLY A C 1
ATOM 715 O O . GLY A 1 91 ? -7.923 -22.279 18.890 1.00 57.25 91 GLY A O 1
ATOM 716 N N . LEU A 1 92 ? -8.027 -24.207 17.736 1.00 53.31 92 LEU A N 1
ATOM 717 C CA . LEU A 1 92 ? -7.650 -23.688 16.402 1.00 53.31 92 LEU A CA 1
ATOM 718 C C . LEU A 1 92 ? -8.613 -22.607 15.863 1.00 53.31 92 LEU A C 1
ATOM 720 O O . LEU A 1 92 ? -8.230 -21.804 15.019 1.00 53.31 92 LEU A O 1
ATOM 724 N N . GLN A 1 93 ? -9.845 -22.544 16.383 1.00 57.75 93 GLN A N 1
ATOM 725 C CA . GLN A 1 93 ? -10.866 -21.564 15.988 1.00 57.75 93 GLN A CA 1
ATOM 726 C C . GLN A 1 93 ? -10.793 -20.237 16.766 1.00 57.75 93 GLN A C 1
ATOM 728 O O . GLN A 1 93 ? -11.581 -19.330 16.496 1.00 57.75 93 GLN A O 1
ATOM 733 N N . ARG A 1 94 ? -9.842 -20.097 17.706 1.00 62.56 94 ARG A N 1
ATOM 734 C CA . ARG A 1 94 ? -9.678 -18.929 18.599 1.00 62.56 94 ARG A CA 1
ATOM 735 C C . ARG A 1 94 ? -9.713 -17.578 17.881 1.00 62.56 94 ARG A C 1
ATOM 737 O O . ARG A 1 94 ? -10.223 -16.610 18.423 1.00 62.56 94 ARG A O 1
ATOM 744 N N . TYR A 1 95 ? -9.205 -17.516 16.651 1.00 64.19 95 TYR A N 1
ATOM 745 C CA . TYR A 1 95 ? -9.137 -16.279 15.869 1.00 64.19 95 TYR A CA 1
ATOM 746 C C . TYR A 1 95 ? -10.139 -16.234 14.720 1.00 64.19 95 TYR A C 1
ATOM 748 O O . TYR A 1 95 ? -10.375 -15.170 14.160 1.00 64.19 95 TYR A O 1
ATOM 756 N N . GLN A 1 96 ? -10.769 -17.363 14.386 1.00 65.94 96 GLN A N 1
ATOM 757 C CA . GLN A 1 96 ? -11.722 -17.427 13.280 1.00 65.94 96 GLN A CA 1
ATOM 758 C C . GLN A 1 96 ? -12.933 -16.530 13.534 1.00 65.94 96 GLN A C 1
ATOM 760 O O . GLN A 1 96 ? -13.388 -15.878 12.609 1.00 65.94 96 GLN A O 1
ATOM 765 N N . LYS A 1 97 ? -13.400 -16.418 14.785 1.00 68.88 97 LYS A N 1
ATOM 766 C CA . LYS A 1 97 ? -14.517 -15.526 15.145 1.00 68.88 97 LYS A CA 1
ATOM 767 C C . LYS A 1 97 ? -14.203 -14.046 14.911 1.00 68.88 97 LYS A C 1
ATOM 769 O O . LYS A 1 97 ? -15.057 -13.311 14.437 1.00 68.88 97 LYS A O 1
ATOM 774 N N . ILE A 1 98 ? -12.971 -13.632 15.203 1.00 71.25 98 ILE A N 1
ATOM 775 C CA . ILE A 1 98 ? -12.512 -12.254 14.990 1.00 71.25 98 ILE A CA 1
ATOM 776 C C . ILE A 1 98 ? -12.474 -11.944 13.495 1.00 71.25 98 ILE A C 1
ATOM 778 O O . ILE A 1 98 ? -13.005 -10.929 13.061 1.00 71.25 98 ILE A O 1
ATOM 782 N N . TRP A 1 99 ? -11.858 -12.834 12.715 1.00 72.62 99 TRP A N 1
ATOM 783 C CA . TRP A 1 99 ? -11.707 -12.650 11.273 1.00 72.62 99 TRP A CA 1
ATOM 784 C C . TRP A 1 99 ? -13.011 -12.874 10.496 1.00 72.62 99 TRP A C 1
ATOM 786 O O . TRP A 1 99 ? -13.140 -12.370 9.387 1.00 72.62 99 TRP A O 1
ATOM 796 N N . ALA A 1 100 ? -13.982 -13.592 11.070 1.00 74.44 100 ALA A N 1
ATOM 797 C CA . ALA A 1 100 ? -15.318 -13.754 10.500 1.00 74.44 100 ALA A CA 1
ATOM 798 C C . ALA A 1 100 ? -16.179 -12.489 10.634 1.00 74.44 100 ALA A C 1
ATOM 800 O O . ALA A 1 100 ? -17.097 -12.298 9.842 1.00 74.44 100 ALA A O 1
ATOM 801 N N . ASN A 1 101 ? -15.894 -11.619 11.611 1.00 80.81 101 ASN A N 1
ATOM 802 C CA . ASN A 1 101 ? -16.612 -10.362 11.774 1.00 80.81 101 ASN A CA 1
ATOM 803 C C . ASN A 1 101 ? -15.884 -9.230 11.016 1.00 80.81 101 ASN A C 1
ATOM 805 O O . ASN A 1 101 ? -14.806 -8.805 11.446 1.00 80.81 101 ASN A O 1
ATOM 809 N N . PRO A 1 102 ? -16.457 -8.692 9.922 1.00 82.25 102 PRO A N 1
ATOM 810 C CA . PRO A 1 102 ? -15.774 -7.712 9.075 1.00 82.25 102 PRO A CA 1
ATOM 811 C C . PRO A 1 102 ? -15.455 -6.401 9.805 1.00 82.25 102 PRO A C 1
ATOM 813 O O . PRO A 1 102 ? -14.451 -5.757 9.494 1.00 82.25 102 PRO A O 1
ATOM 816 N N . ILE A 1 103 ? -16.260 -6.017 10.803 1.00 86.25 103 ILE A N 1
ATOM 817 C CA . ILE A 1 103 ? -16.042 -4.810 11.611 1.00 86.25 103 ILE A CA 1
ATOM 818 C C . ILE A 1 103 ? -14.804 -5.003 12.492 1.00 86.25 103 ILE A C 1
ATOM 820 O O . ILE A 1 103 ? -13.900 -4.170 12.484 1.00 86.25 103 ILE A O 1
ATOM 824 N N . LEU A 1 104 ? -14.720 -6.128 13.209 1.00 85.06 104 LEU A N 1
ATOM 825 C CA . LEU A 1 104 ? -13.579 -6.427 14.082 1.00 85.06 104 LEU A CA 1
ATOM 826 C C . LEU A 1 104 ? -12.287 -6.606 13.292 1.00 85.06 104 LEU A C 1
ATOM 828 O O . LEU A 1 104 ? -11.241 -6.093 13.688 1.00 85.06 104 LEU A O 1
ATOM 832 N N . ALA A 1 105 ? -12.369 -7.292 12.156 1.00 83.50 105 ALA A N 1
ATOM 833 C CA . ALA A 1 105 ? -11.232 -7.488 11.282 1.00 83.50 105 ALA A CA 1
ATOM 834 C C . ALA A 1 105 ? -10.724 -6.148 10.714 1.00 83.50 105 ALA A C 1
ATOM 836 O O . ALA A 1 105 ? -9.526 -5.879 10.760 1.00 83.50 105 ALA A O 1
ATOM 837 N N . THR A 1 106 ? -11.625 -5.255 10.287 1.00 87.25 106 THR A N 1
ATOM 838 C CA . THR A 1 106 ? -11.267 -3.902 9.822 1.00 87.25 106 THR A CA 1
ATOM 839 C C . THR A 1 106 ? -10.646 -3.058 10.932 1.00 87.25 106 THR A C 1
ATOM 841 O O . THR A 1 106 ? -9.618 -2.421 10.703 1.00 87.25 106 THR A O 1
ATOM 844 N N . ALA A 1 107 ? -11.219 -3.078 12.139 1.00 89.06 107 ALA A N 1
ATOM 845 C CA . ALA A 1 107 ? -10.674 -2.361 13.290 1.00 89.06 107 ALA A CA 1
ATOM 846 C C . ALA A 1 107 ? -9.251 -2.826 13.624 1.00 89.06 107 ALA A C 1
ATOM 848 O O . ALA A 1 107 ? -8.355 -2.002 13.786 1.00 89.06 107 ALA A O 1
ATOM 849 N N . LEU A 1 108 ? -9.015 -4.142 13.656 1.00 87.31 108 LEU A N 1
ATOM 850 C CA . LEU A 1 108 ? -7.683 -4.699 13.897 1.00 87.31 108 LEU A CA 1
ATOM 851 C C . LEU A 1 108 ? -6.690 -4.310 12.811 1.00 87.31 108 LEU A C 1
ATOM 853 O O . LEU A 1 108 ? -5.554 -3.956 13.125 1.00 87.31 108 LEU A O 1
ATOM 857 N N . THR A 1 109 ? -7.109 -4.345 11.548 1.00 89.19 109 THR A N 1
ATOM 858 C CA . THR A 1 109 ? -6.267 -3.918 10.434 1.00 89.19 109 THR A CA 1
ATOM 859 C C . THR A 1 109 ? -5.931 -2.431 10.516 1.00 89.19 109 THR A C 1
ATOM 861 O O . THR A 1 109 ? -4.767 -2.084 10.334 1.00 89.19 109 THR A O 1
ATOM 864 N N . GLN A 1 110 ? -6.890 -1.559 10.847 1.00 90.19 110 GLN A N 1
ATOM 865 C CA . GLN A 1 110 ? -6.630 -0.130 11.062 1.00 90.19 110 GLN A CA 1
ATOM 866 C C . GLN A 1 110 ? -5.650 0.091 12.219 1.00 90.19 110 GLN A C 1
ATOM 868 O O . GLN A 1 110 ? -4.649 0.786 12.050 1.00 90.19 110 GLN A O 1
ATOM 873 N N . THR A 1 111 ? -5.882 -0.538 13.375 1.00 89.56 111 THR A N 1
ATOM 874 C CA . THR A 1 111 ? -4.979 -0.452 14.530 1.00 89.56 111 THR A CA 1
ATOM 875 C C . THR A 1 111 ? -3.570 -0.917 14.167 1.00 89.56 111 THR A C 1
ATOM 877 O O . THR A 1 111 ? -2.594 -0.226 14.460 1.00 89.56 111 THR A O 1
ATOM 880 N N . TYR A 1 112 ? -3.449 -2.062 13.493 1.00 88.75 112 TYR A N 1
ATOM 881 C CA . TYR A 1 112 ? -2.161 -2.595 13.065 1.00 88.75 112 TYR A CA 1
ATOM 882 C C . TYR A 1 112 ? -1.455 -1.673 12.075 1.00 88.75 112 TYR A C 1
ATOM 884 O O . TYR A 1 112 ? -0.280 -1.368 12.263 1.00 88.75 112 TYR A O 1
ATOM 892 N N . PHE A 1 113 ? -2.170 -1.183 11.063 1.00 92.88 113 PHE A N 1
ATOM 893 C CA . PHE A 1 113 ? -1.635 -0.259 10.071 1.00 92.88 113 PHE A CA 1
ATOM 894 C C . PHE A 1 113 ? -1.116 1.025 10.724 1.00 92.88 113 PHE A C 1
ATOM 896 O O . PHE A 1 113 ? 0.042 1.382 10.512 1.00 92.88 113 PHE A O 1
ATOM 903 N N . ILE A 1 114 ? -1.909 1.674 11.585 1.00 92.44 114 ILE A N 1
ATOM 904 C CA . ILE A 1 114 ? -1.485 2.915 12.249 1.00 92.44 114 ILE A CA 1
ATOM 905 C C . ILE A 1 114 ? -0.293 2.661 13.176 1.00 92.44 114 ILE A C 1
ATOM 907 O O . ILE A 1 114 ? 0.605 3.492 13.259 1.00 92.44 114 ILE A O 1
ATOM 911 N N . ARG A 1 115 ? -0.225 1.513 13.860 1.00 90.50 115 ARG A N 1
ATOM 912 C CA . ARG A 1 115 ? 0.952 1.153 14.669 1.00 90.50 115 ARG A CA 1
ATOM 913 C C . ARG A 1 115 ? 2.184 0.884 13.812 1.00 90.50 115 ARG A C 1
ATOM 915 O O . ARG A 1 115 ? 3.288 1.218 14.233 1.00 90.50 115 ARG A O 1
ATOM 922 N N . ARG A 1 116 ? 2.001 0.277 12.640 1.00 89.44 116 ARG A N 1
ATOM 923 C CA . ARG A 1 116 ? 3.090 -0.116 11.747 1.00 89.44 116 ARG A CA 1
ATOM 924 C C . ARG A 1 116 ? 3.692 1.074 11.002 1.00 89.44 116 ARG A C 1
ATOM 926 O O . ARG A 1 116 ? 4.912 1.112 10.878 1.00 89.44 116 ARG A O 1
ATOM 933 N N . VAL A 1 117 ? 2.846 2.007 10.563 1.00 90.75 117 VAL A N 1
ATOM 934 C CA . VAL A 1 117 ? 3.229 3.285 9.936 1.00 90.75 117 VAL A CA 1
ATOM 935 C C . VAL A 1 117 ? 3.573 4.352 10.971 1.00 90.75 117 VAL A C 1
ATOM 937 O O . VAL A 1 117 ? 4.370 5.233 10.727 1.00 90.75 117 VAL A O 1
ATOM 940 N N . THR A 1 118 ? 3.043 4.243 12.180 1.00 91.56 118 THR A N 1
ATOM 941 C CA . THR A 1 118 ? 3.127 5.236 13.256 1.00 91.56 118 THR A CA 1
ATOM 942 C C . THR A 1 118 ? 2.230 6.473 13.059 1.00 91.56 118 THR A C 1
ATOM 944 O O . THR A 1 118 ? 2.075 6.994 11.949 1.00 91.56 118 THR A O 1
ATOM 947 N N . PRO A 1 119 ? 1.651 6.996 14.158 1.00 92.94 119 PRO A N 1
ATOM 948 C CA . PRO A 1 119 ? 0.927 8.268 14.178 1.00 92.94 119 PRO A CA 1
ATOM 949 C C . PRO A 1 119 ? 1.690 9.461 13.584 1.00 92.94 119 PRO A C 1
ATOM 951 O O . PRO A 1 119 ? 1.097 10.297 12.901 1.00 92.94 119 PRO A O 1
ATOM 954 N N . ASP A 1 120 ? 3.000 9.543 13.826 1.00 92.56 120 ASP A N 1
ATOM 955 C CA . ASP A 1 120 ? 3.820 10.683 13.413 1.00 92.56 120 ASP A CA 1
ATOM 956 C C . ASP A 1 120 ? 3.968 10.779 11.894 1.00 92.56 120 ASP A C 1
ATOM 958 O O . ASP A 1 120 ? 3.839 11.870 11.330 1.00 92.56 120 ASP A O 1
ATOM 962 N N . GLU A 1 121 ? 4.197 9.656 11.215 1.00 91.69 121 GLU A N 1
ATOM 963 C CA . GLU A 1 121 ? 4.307 9.621 9.755 1.00 91.69 121 GLU A CA 1
ATOM 964 C C . GLU A 1 121 ? 2.966 9.912 9.079 1.00 91.69 121 GLU A C 1
ATOM 966 O O . GLU A 1 121 ? 2.906 10.738 8.164 1.00 91.69 121 GLU A O 1
ATOM 971 N N . LEU A 1 122 ? 1.869 9.326 9.577 1.00 92.81 122 LEU A N 1
ATOM 972 C CA . LEU A 1 122 ? 0.523 9.634 9.083 1.00 92.81 122 LEU A CA 1
ATOM 973 C C . LEU A 1 122 ? 0.187 11.114 9.262 1.00 92.81 122 LEU A C 1
ATOM 975 O O . LEU A 1 122 ? -0.372 11.735 8.356 1.00 92.81 122 LEU A O 1
ATOM 979 N N . ARG A 1 123 ? 0.578 11.717 10.392 1.00 92.75 123 ARG A N 1
ATOM 980 C CA . ARG A 1 123 ? 0.396 13.152 10.618 1.00 92.75 123 ARG A CA 1
ATOM 981 C C . ARG A 1 123 ? 1.180 13.981 9.601 1.00 92.75 123 ARG A C 1
ATOM 983 O O . ARG A 1 123 ? 0.600 14.864 8.968 1.00 92.75 123 ARG A O 1
ATOM 990 N N . ARG A 1 124 ? 2.465 13.674 9.389 1.00 91.25 124 ARG A N 1
ATOM 991 C CA . ARG A 1 124 ? 3.315 14.358 8.393 1.00 91.25 124 ARG A CA 1
ATOM 992 C C . ARG A 1 124 ? 2.734 14.271 6.984 1.00 91.25 124 ARG A C 1
ATOM 994 O O . ARG A 1 124 ? 2.695 15.283 6.285 1.00 91.25 124 ARG A O 1
ATOM 1001 N N . LEU A 1 125 ? 2.231 13.103 6.592 1.00 90.31 125 LEU A N 1
ATOM 1002 C CA . LEU A 1 125 ? 1.574 12.913 5.300 1.00 90.31 125 LEU A CA 1
ATOM 1003 C C . LEU A 1 125 ? 0.254 13.681 5.210 1.00 90.31 125 LEU A C 1
ATOM 1005 O O . LEU A 1 125 ? 0.009 14.334 4.202 1.00 90.31 125 LEU A O 1
ATOM 1009 N N . SER A 1 126 ? -0.560 13.687 6.267 1.00 89.81 126 SER A N 1
ATOM 1010 C CA . SER A 1 126 ? -1.845 14.406 6.287 1.00 89.81 126 SER A CA 1
ATOM 1011 C C . SER A 1 126 ? -1.711 15.937 6.196 1.00 89.81 126 SER A C 1
ATOM 1013 O O . SER A 1 126 ? -2.643 16.628 5.766 1.00 89.81 126 SER A O 1
ATOM 1015 N N . TYR A 1 127 ? -0.547 16.495 6.560 1.00 89.25 127 TYR A N 1
ATOM 1016 C CA . TYR A 1 127 ? -0.235 17.905 6.310 1.00 89.25 127 TYR A CA 1
ATOM 1017 C C . TYR A 1 127 ? 0.006 18.202 4.828 1.00 89.25 127 TYR A C 1
ATOM 1019 O O . TYR A 1 127 ? -0.305 19.302 4.365 1.00 89.25 127 TYR A O 1
ATOM 1027 N N . LYS A 1 128 ? 0.486 17.223 4.054 1.00 91.12 128 LYS A N 1
ATOM 1028 C CA . LYS A 1 128 ? 0.589 17.320 2.596 1.00 91.12 128 LYS A CA 1
ATOM 1029 C C . LYS A 1 128 ? -0.789 17.064 1.982 1.00 91.12 128 LYS A C 1
ATOM 1031 O O . LYS A 1 128 ? -1.055 15.987 1.460 1.00 91.12 128 LYS A O 1
ATOM 1036 N N . LYS A 1 129 ? -1.666 18.077 2.016 1.00 87.94 129 LYS A N 1
ATOM 1037 C CA . LYS A 1 129 ? -3.080 17.986 1.582 1.00 87.94 129 LYS A CA 1
ATOM 1038 C C . LYS A 1 129 ? -3.289 17.363 0.195 1.00 87.94 129 LYS A C 1
ATOM 1040 O O . LYS A 1 129 ? -4.340 16.774 -0.041 1.00 87.94 129 LYS A O 1
ATOM 1045 N N . THR A 1 130 ? -2.291 17.424 -0.687 1.00 92.12 130 THR A N 1
ATOM 1046 C CA . THR A 1 130 ? -2.259 16.718 -1.978 1.00 92.12 130 THR A CA 1
ATOM 1047 C C . THR A 1 130 ? -2.529 15.212 -1.855 1.00 92.12 130 THR A C 1
ATOM 1049 O O . THR A 1 130 ? -3.170 14.640 -2.731 1.00 92.12 130 THR A O 1
ATOM 1052 N N . TYR A 1 131 ? -2.097 14.567 -0.767 1.00 91.56 131 TYR A N 1
ATOM 1053 C CA . TYR A 1 131 ? -2.256 13.126 -0.548 1.00 91.56 131 TYR A CA 1
ATOM 1054 C C . TYR A 1 131 ? -3.543 12.748 0.198 1.00 91.56 131 TYR A C 1
ATOM 1056 O O . TYR A 1 131 ? -3.856 11.564 0.306 1.00 91.56 131 TYR A O 1
ATOM 1064 N N . ASN A 1 132 ? -4.336 13.715 0.672 1.00 91.69 132 ASN A N 1
ATOM 1065 C CA . ASN A 1 132 ? -5.554 13.435 1.441 1.00 91.69 132 ASN A CA 1
ATOM 1066 C C . ASN A 1 132 ? -6.584 12.559 0.707 1.00 91.69 132 ASN A C 1
ATOM 1068 O O . ASN A 1 132 ? -7.145 11.681 1.362 1.00 91.69 132 ASN A O 1
ATOM 1072 N N . PRO A 1 133 ? -6.842 12.727 -0.608 1.00 93.31 133 PRO A N 1
ATOM 1073 C CA . PRO A 1 133 ? -7.757 11.837 -1.323 1.00 93.31 133 PRO A CA 1
ATOM 1074 C C . PRO A 1 133 ? -7.293 10.377 -1.297 1.00 93.31 133 PRO A C 1
ATOM 1076 O O . PRO A 1 133 ? -8.098 9.484 -1.054 1.00 93.31 133 PRO A O 1
ATOM 1079 N N . PHE A 1 134 ? -5.989 10.146 -1.479 1.00 95.25 134 PHE A N 1
ATOM 1080 C CA . PHE A 1 134 ? -5.392 8.815 -1.388 1.00 95.25 134 PHE A CA 1
ATOM 1081 C C . PHE A 1 134 ? -5.492 8.253 0.033 1.00 95.25 134 PHE A C 1
ATOM 1083 O O . PHE A 1 134 ? -5.972 7.140 0.210 1.00 95.25 134 PHE A O 1
ATOM 1090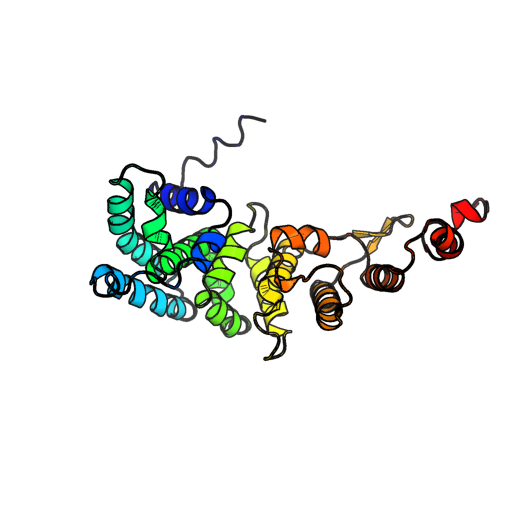 N N . LEU A 1 135 ? -5.099 9.027 1.051 1.00 94.50 135 LEU A N 1
ATOM 1091 C CA . LEU A 1 135 ? -5.154 8.582 2.447 1.00 94.50 135 LEU A CA 1
ATOM 1092 C C . LEU A 1 135 ? -6.591 8.280 2.895 1.00 94.50 135 LEU A C 1
ATOM 1094 O O . LEU A 1 135 ? -6.822 7.307 3.606 1.00 94.50 135 LEU A O 1
ATOM 1098 N N . SER A 1 136 ? -7.565 9.081 2.457 1.00 93.31 136 SER A N 1
ATOM 1099 C CA . SER A 1 136 ? -8.982 8.826 2.729 1.00 93.31 136 SER A CA 1
ATOM 1100 C C . SER A 1 136 ? -9.423 7.485 2.147 1.00 93.31 136 SER A C 1
ATOM 1102 O O . SER A 1 136 ? -10.088 6.717 2.839 1.00 93.31 136 SER A O 1
ATOM 1104 N N . GLU A 1 137 ? -9.021 7.185 0.910 1.00 93.56 137 GLU A N 1
ATOM 1105 C CA . GLU A 1 137 ? -9.344 5.922 0.250 1.00 93.56 137 GLU A CA 1
ATOM 1106 C C . GLU A 1 137 ? -8.623 4.737 0.907 1.00 93.56 137 GLU A C 1
ATOM 1108 O O . GLU A 1 137 ? -9.251 3.728 1.216 1.00 93.56 137 GLU A O 1
ATOM 1113 N N . LEU A 1 138 ? -7.334 4.877 1.222 1.00 94.56 138 LEU A N 1
ATOM 1114 C CA . LEU A 1 138 ? -6.548 3.864 1.928 1.00 94.56 138 LEU A CA 1
ATOM 1115 C C . LEU A 1 138 ? -7.206 3.453 3.252 1.00 94.56 138 LEU A C 1
ATOM 1117 O O . LEU A 1 138 ? -7.355 2.266 3.520 1.00 94.56 138 LEU A O 1
ATOM 1121 N N . LEU A 1 139 ? -7.665 4.418 4.053 1.00 91.88 139 LEU A N 1
ATOM 1122 C CA . LEU A 1 139 ? -8.267 4.151 5.366 1.00 91.88 139 LEU A CA 1
ATOM 1123 C C . LEU A 1 139 ? -9.644 3.472 5.297 1.00 91.88 139 LEU A C 1
ATOM 1125 O O . LEU A 1 139 ? -10.076 2.889 6.294 1.00 91.88 139 LEU A O 1
ATOM 1129 N N . LYS A 1 140 ? -10.327 3.530 4.144 1.00 89.62 140 LYS A N 1
ATOM 1130 C CA . LYS A 1 140 ? -11.574 2.784 3.890 1.00 89.62 140 LYS A CA 1
ATOM 1131 C C . LYS A 1 140 ? -11.316 1.345 3.449 1.00 89.62 140 LYS A C 1
ATOM 1133 O O . LYS A 1 140 ? -12.173 0.490 3.644 1.00 89.62 140 LYS A O 1
ATOM 1138 N N . ASN A 1 141 ? -10.152 1.079 2.859 1.00 90.56 141 ASN A N 1
ATOM 1139 C CA . ASN A 1 141 ? -9.829 -0.202 2.246 1.00 90.56 141 ASN A CA 1
ATOM 1140 C C . ASN A 1 141 ? -8.921 -1.025 3.172 1.00 90.56 141 ASN A C 1
ATOM 1142 O O . ASN A 1 141 ? -7.697 -0.881 3.175 1.00 90.56 141 ASN A O 1
ATOM 1146 N N . SER A 1 142 ? -9.527 -1.920 3.961 1.00 88.94 142 SER A N 1
ATOM 1147 C CA . SER A 1 142 ? -8.805 -2.799 4.894 1.00 88.94 142 SER A CA 1
ATOM 1148 C C . SER A 1 142 ? -7.756 -3.663 4.193 1.00 88.94 142 SER A C 1
ATOM 1150 O O . SER A 1 142 ? -6.643 -3.801 4.693 1.00 88.94 142 SER A O 1
ATOM 1152 N N . GLU A 1 143 ? -8.057 -4.175 3.002 1.00 88.44 143 GLU A N 1
ATOM 1153 C CA . GLU A 1 143 ? -7.112 -4.964 2.212 1.00 88.44 143 GLU A CA 1
ATOM 1154 C C . GLU A 1 143 ? -5.843 -4.174 1.861 1.00 88.44 143 GLU A C 1
ATOM 1156 O O . GLU A 1 143 ? -4.734 -4.686 2.006 1.00 88.44 143 GLU A O 1
ATOM 1161 N N . TRP A 1 144 ? -5.980 -2.903 1.474 1.00 93.44 144 TRP A N 1
ATOM 1162 C CA . TRP A 1 144 ? -4.841 -2.055 1.114 1.00 93.44 144 TRP A CA 1
ATOM 1163 C C . TRP A 1 144 ? -3.954 -1.789 2.330 1.00 93.44 144 TRP A C 1
ATOM 1165 O O . TRP A 1 144 ? -2.734 -1.941 2.256 1.00 93.44 144 TRP A O 1
ATOM 1175 N N . MET A 1 145 ? -4.571 -1.452 3.468 1.00 93.44 145 MET A N 1
ATOM 1176 C CA . MET A 1 145 ? -3.865 -1.265 4.737 1.00 93.44 145 MET A CA 1
ATOM 1177 C C . MET A 1 145 ? -3.128 -2.534 5.172 1.00 93.44 145 MET A C 1
ATOM 1179 O O . MET A 1 145 ? -1.957 -2.465 5.550 1.00 93.44 145 MET A O 1
ATOM 1183 N N . ALA A 1 146 ? -3.790 -3.693 5.097 1.00 89.25 146 ALA A N 1
ATOM 1184 C CA . ALA A 1 146 ? -3.197 -4.975 5.457 1.00 89.25 146 ALA A CA 1
ATOM 1185 C C . ALA A 1 146 ? -2.004 -5.310 4.555 1.00 89.25 146 ALA A C 1
ATOM 1187 O O . ALA A 1 146 ? -0.922 -5.603 5.062 1.00 89.25 146 ALA A O 1
ATOM 1188 N N . ASN A 1 147 ? -2.175 -5.215 3.234 1.00 90.62 147 ASN A N 1
ATOM 1189 C CA . ASN A 1 147 ? -1.126 -5.539 2.272 1.00 90.62 147 ASN A CA 1
ATOM 1190 C C . ASN A 1 147 ? 0.085 -4.626 2.413 1.00 90.62 147 ASN A C 1
ATOM 1192 O O . ASN A 1 147 ? 1.212 -5.113 2.378 1.00 90.62 147 ASN A O 1
ATOM 1196 N N . PHE A 1 148 ? -0.110 -3.334 2.650 1.00 93.62 148 PHE A N 1
ATOM 1197 C CA . PHE A 1 148 ? 1.014 -2.443 2.906 1.00 93.62 148 PHE A CA 1
ATOM 1198 C C . PHE A 1 148 ? 1.726 -2.787 4.219 1.00 93.62 148 PHE A C 1
ATOM 1200 O O . PHE A 1 148 ? 2.931 -3.028 4.229 1.00 93.62 148 PHE A O 1
ATOM 1207 N N . ALA A 1 149 ? 0.982 -2.885 5.326 1.00 90.31 149 ALA A N 1
ATOM 1208 C CA . ALA A 1 149 ? 1.567 -3.095 6.648 1.00 90.31 149 ALA A CA 1
ATOM 1209 C C . ALA A 1 149 ? 2.288 -4.450 6.789 1.00 90.31 149 ALA A C 1
ATOM 1211 O O . ALA A 1 149 ? 3.312 -4.523 7.468 1.00 90.31 149 ALA A O 1
ATOM 1212 N N . LEU A 1 150 ? 1.780 -5.505 6.140 1.00 86.88 150 LEU A N 1
ATOM 1213 C CA . LEU A 1 150 ? 2.388 -6.842 6.141 1.00 86.88 150 LEU A CA 1
ATOM 1214 C C . LEU A 1 150 ? 3.689 -6.917 5.335 1.00 86.88 150 LEU A C 1
ATOM 1216 O O . LEU A 1 150 ? 4.552 -7.730 5.657 1.00 86.88 150 LEU A O 1
ATOM 1220 N N . ASN A 1 151 ? 3.815 -6.108 4.281 1.00 88.19 151 ASN A N 1
ATOM 1221 C CA . ASN A 1 151 ? 4.979 -6.133 3.393 1.00 88.19 151 ASN A CA 1
ATOM 1222 C C . ASN A 1 151 ? 6.055 -5.112 3.786 1.00 88.19 151 ASN A C 1
ATOM 1224 O O . ASN A 1 151 ? 7.180 -5.214 3.303 1.00 88.19 151 ASN A O 1
ATOM 1228 N N . LEU A 1 152 ? 5.735 -4.179 4.686 1.00 87.81 152 LEU A N 1
ATOM 1229 C CA . LEU A 1 152 ? 6.680 -3.209 5.225 1.00 87.81 152 LEU A CA 1
ATOM 1230 C C . LEU A 1 152 ? 7.739 -3.900 6.101 1.00 87.81 152 LEU A C 1
ATOM 1232 O O . LEU A 1 152 ? 7.408 -4.611 7.060 1.00 87.81 152 LEU A O 1
ATOM 1236 N N . LYS A 1 153 ? 9.018 -3.635 5.840 1.00 87.38 153 LYS A N 1
ATOM 1237 C CA . LYS A 1 153 ? 10.180 -4.106 6.614 1.00 87.38 153 LYS A CA 1
ATOM 1238 C C . LYS A 1 153 ? 10.641 -3.056 7.622 1.00 87.38 153 LYS A C 1
ATOM 1240 O O . LYS A 1 153 ? 10.067 -1.976 7.727 1.00 87.38 153 LYS A O 1
ATOM 1245 N N . ALA A 1 154 ? 11.592 -3.413 8.482 1.00 83.38 154 ALA A N 1
ATOM 1246 C CA . ALA A 1 154 ? 12.101 -2.488 9.498 1.00 83.38 154 ALA A CA 1
ATOM 1247 C C . ALA A 1 154 ? 13.027 -1.424 8.888 1.00 83.38 154 ALA A C 1
ATOM 1249 O O . ALA A 1 154 ? 13.082 -0.306 9.386 1.00 83.38 154 ALA A O 1
ATOM 1250 N N . GLU A 1 155 ? 13.745 -1.795 7.829 1.00 85.44 155 GLU A N 1
ATOM 1251 C CA . GLU A 1 155 ? 14.634 -0.926 7.057 1.00 85.44 155 GLU A CA 1
ATOM 1252 C C . GLU A 1 155 ? 13.928 0.012 6.065 1.00 85.44 155 GLU A C 1
ATOM 1254 O O . GLU A 1 155 ? 14.560 0.970 5.618 1.00 85.44 155 GLU A O 1
ATOM 1259 N N . ASP A 1 156 ? 12.654 -0.232 5.746 1.00 88.81 156 ASP A N 1
ATOM 1260 C CA . ASP A 1 156 ? 11.923 0.572 4.765 1.00 88.81 156 ASP A CA 1
ATOM 1261 C C . ASP A 1 156 ? 11.650 1.986 5.298 1.00 88.81 156 ASP A C 1
ATOM 1263 O O . ASP A 1 156 ? 11.304 2.201 6.467 1.00 88.81 156 ASP A O 1
ATOM 1267 N N . LYS A 1 157 ? 11.748 2.966 4.404 1.00 92.25 157 LYS A N 1
ATOM 1268 C CA . LYS A 1 157 ? 11.373 4.353 4.651 1.00 92.25 157 LYS A CA 1
ATOM 1269 C C . LYS A 1 157 ? 9.882 4.546 4.415 1.00 92.25 157 LYS A C 1
ATOM 1271 O O . LYS A 1 157 ? 9.428 4.923 3.337 1.00 92.25 157 LYS A O 1
ATOM 1276 N N . THR A 1 158 ? 9.104 4.262 5.447 1.00 92.88 158 THR A N 1
ATOM 1277 C CA . THR A 1 158 ? 7.644 4.197 5.367 1.00 92.88 158 THR A CA 1
ATOM 1278 C C . THR A 1 158 ? 6.981 5.481 4.854 1.00 92.88 158 THR A C 1
ATOM 1280 O O . THR A 1 158 ? 6.059 5.400 4.038 1.00 92.88 158 THR A O 1
ATOM 1283 N N . GLN A 1 159 ? 7.438 6.663 5.291 1.00 92.38 159 GLN A N 1
ATOM 1284 C CA . GLN A 1 159 ? 6.890 7.932 4.807 1.00 92.38 159 GLN A CA 1
ATOM 1285 C C . GLN A 1 159 ? 7.103 8.054 3.291 1.00 92.38 159 GLN A C 1
ATOM 1287 O O . GLN A 1 159 ? 6.148 8.289 2.555 1.00 92.38 159 GLN A O 1
ATOM 1292 N N . GLU A 1 160 ? 8.328 7.846 2.818 1.00 93.88 160 GLU A N 1
ATOM 1293 C CA . GLU A 1 160 ? 8.700 7.882 1.407 1.00 93.88 160 GLU A CA 1
ATOM 1294 C C . GLU A 1 160 ? 7.917 6.851 0.584 1.00 93.88 160 GLU A C 1
ATOM 1296 O O . GLU A 1 160 ? 7.367 7.199 -0.462 1.00 93.88 160 GLU A O 1
ATOM 1301 N N . ALA A 1 161 ? 7.766 5.623 1.088 1.00 95.44 161 ALA A N 1
ATOM 1302 C CA . ALA A 1 161 ? 6.952 4.589 0.455 1.00 95.44 161 ALA A CA 1
ATOM 1303 C C . ALA A 1 161 ? 5.493 5.047 0.267 1.00 95.44 161 ALA A C 1
ATOM 1305 O O . ALA A 1 161 ? 4.922 4.909 -0.816 1.00 95.44 161 ALA A O 1
ATOM 1306 N N . LEU A 1 162 ? 4.879 5.647 1.291 1.00 95.88 162 LEU A N 1
ATOM 1307 C CA . LEU A 1 162 ? 3.508 6.158 1.197 1.00 95.88 162 LEU A CA 1
ATOM 1308 C C . LEU A 1 162 ? 3.380 7.332 0.216 1.00 95.88 162 LEU A C 1
ATOM 1310 O O . LEU A 1 162 ? 2.364 7.433 -0.471 1.00 95.88 162 LEU A O 1
ATOM 1314 N N . GLU A 1 163 ? 4.393 8.192 0.101 1.00 95.19 163 GLU A N 1
ATOM 1315 C CA . GLU A 1 163 ? 4.413 9.276 -0.893 1.00 95.19 163 GLU A CA 1
ATOM 1316 C C . GLU A 1 163 ? 4.521 8.739 -2.325 1.00 95.19 163 GLU A C 1
ATOM 1318 O O . GLU A 1 163 ? 3.808 9.204 -3.224 1.00 95.19 163 GLU A O 1
ATOM 1323 N N . VAL A 1 164 ? 5.366 7.725 -2.537 1.00 96.25 164 VAL A N 1
ATOM 1324 C CA . VAL A 1 164 ? 5.461 7.015 -3.816 1.00 96.25 164 VAL A CA 1
ATOM 1325 C C . VAL A 1 164 ? 4.119 6.374 -4.150 1.00 96.25 164 VAL A C 1
ATOM 1327 O O . VAL A 1 164 ? 3.592 6.601 -5.239 1.00 96.25 164 VAL A O 1
ATOM 1330 N N . TRP A 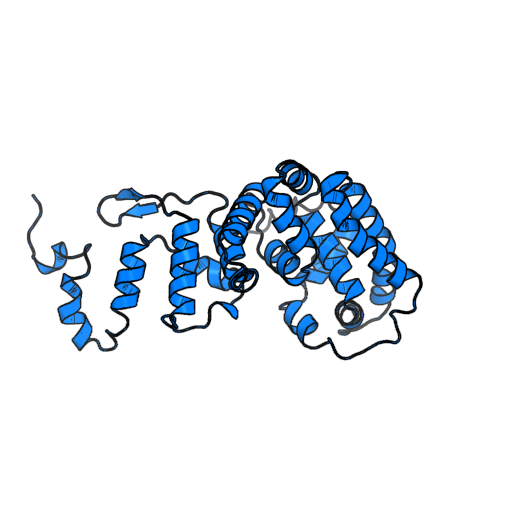1 165 ? 3.512 5.642 -3.213 1.00 97.44 165 TRP A N 1
ATOM 1331 C CA . TRP A 1 165 ? 2.220 5.000 -3.443 1.00 97.44 165 TRP A CA 1
ATOM 1332 C C . TRP A 1 165 ? 1.126 6.018 -3.781 1.00 97.44 165 TRP A C 1
ATOM 1334 O O . TRP A 1 165 ? 0.421 5.853 -4.777 1.00 97.44 165 TRP A O 1
ATOM 1344 N N . ALA A 1 166 ? 1.027 7.111 -3.020 1.00 96.31 166 ALA A N 1
ATOM 1345 C CA . ALA A 1 166 ? 0.061 8.174 -3.281 1.00 96.31 166 ALA A CA 1
ATOM 1346 C C . ALA A 1 166 ? 0.220 8.758 -4.694 1.00 96.31 166 ALA A C 1
ATOM 1348 O O . ALA A 1 166 ? -0.773 9.017 -5.378 1.00 96.31 166 ALA A O 1
ATOM 1349 N N . SER A 1 167 ? 1.465 8.916 -5.151 1.00 95.69 167 SER A N 1
ATOM 1350 C CA . SER A 1 167 ? 1.787 9.411 -6.493 1.00 95.69 167 SER A CA 1
ATOM 1351 C C . SER A 1 167 ? 1.366 8.427 -7.590 1.00 95.69 167 SER A C 1
ATOM 1353 O O . SER A 1 167 ? 0.776 8.839 -8.587 1.00 95.69 167 SER A O 1
ATOM 1355 N N . LEU A 1 168 ? 1.596 7.123 -7.398 1.00 97.06 168 LEU A N 1
ATOM 1356 C CA . LEU A 1 168 ? 1.156 6.083 -8.339 1.00 97.06 168 LEU A CA 1
ATOM 1357 C C . LEU A 1 168 ? -0.373 5.957 -8.388 1.00 97.06 168 LEU A C 1
ATOM 1359 O O . LEU A 1 168 ? -0.955 5.836 -9.462 1.00 97.06 168 LEU A O 1
ATOM 1363 N N . TRP A 1 169 ? -1.042 6.047 -7.237 1.00 96.81 169 TRP A N 1
ATOM 1364 C CA . TRP A 1 169 ? -2.504 6.043 -7.163 1.00 96.81 169 TRP A CA 1
ATOM 1365 C C . TRP A 1 169 ? -3.125 7.275 -7.838 1.00 96.81 169 TRP A C 1
ATOM 1367 O O . TRP A 1 169 ? -4.222 7.203 -8.402 1.00 96.81 169 TRP A O 1
ATOM 1377 N N . ALA A 1 170 ? -2.447 8.424 -7.772 1.00 95.31 170 ALA A N 1
ATOM 1378 C CA . ALA A 1 170 ? -2.858 9.646 -8.455 1.00 95.31 170 ALA A CA 1
ATOM 1379 C C . ALA A 1 170 ? -2.649 9.578 -9.979 1.00 95.31 170 ALA A C 1
ATOM 1381 O O . ALA A 1 170 ? -3.410 10.215 -10.703 1.00 95.31 170 ALA A O 1
ATOM 1382 N N . ASP A 1 171 ? -1.669 8.798 -10.452 1.00 96.00 171 ASP A N 1
ATOM 1383 C CA . ASP A 1 171 ? -1.421 8.554 -11.882 1.00 96.00 171 ASP A CA 1
ATOM 1384 C C . ASP A 1 171 ? -2.533 7.747 -12.564 1.00 96.00 171 ASP A C 1
ATOM 1386 O O . ASP A 1 171 ? -2.767 7.887 -13.764 1.00 96.00 171 ASP A O 1
ATOM 1390 N N . ASP A 1 172 ? -3.211 6.880 -11.814 1.00 95.88 172 ASP A N 1
ATOM 1391 C CA . ASP A 1 172 ? -4.293 6.064 -12.352 1.00 95.88 172 ASP A CA 1
ATOM 1392 C C . ASP A 1 172 ? -5.513 6.907 -12.748 1.00 95.88 172 ASP A C 1
ATOM 1394 O O . ASP A 1 172 ? -6.017 7.740 -11.982 1.00 95.88 172 ASP A O 1
ATOM 1398 N N . SER A 1 173 ? -6.060 6.601 -13.930 1.00 93.56 173 SER A N 1
ATOM 1399 C CA . SER A 1 173 ? -7.387 7.068 -14.328 1.00 93.56 173 SER A CA 1
ATOM 1400 C C . SER A 1 173 ? -8.462 6.505 -13.394 1.00 93.56 173 SER A C 1
ATOM 1402 O O . SER A 1 173 ? -8.233 5.557 -12.637 1.00 93.56 173 SER A O 1
ATOM 1404 N N . LYS A 1 174 ? -9.671 7.074 -13.441 1.00 92.31 174 LYS A N 1
ATOM 1405 C CA . LYS A 1 174 ? -10.771 6.668 -12.551 1.00 92.31 174 LYS A CA 1
ATOM 1406 C C . LYS A 1 174 ? -11.091 5.173 -12.652 1.00 92.31 174 LYS A C 1
ATOM 1408 O O . LYS A 1 174 ? -11.440 4.570 -11.648 1.00 92.31 174 LYS A O 1
ATOM 1413 N N . GLU A 1 175 ? -10.934 4.590 -13.836 1.00 92.25 175 GLU A N 1
ATOM 1414 C CA . GLU A 1 175 ? -11.200 3.180 -14.133 1.00 92.25 175 GLU A CA 1
ATOM 1415 C C . GLU A 1 175 ? -10.102 2.242 -13.609 1.00 92.25 175 GLU A C 1
ATOM 1417 O O . GLU A 1 175 ? -10.345 1.051 -13.419 1.00 92.25 175 GLU A O 1
ATOM 1422 N N . LEU A 1 176 ? -8.889 2.763 -13.398 1.00 93.06 176 LEU A N 1
ATOM 1423 C CA . LEU A 1 176 ? -7.725 1.990 -12.962 1.00 93.06 176 LEU A CA 1
ATOM 1424 C C . LEU A 1 176 ? -7.489 2.067 -11.451 1.00 93.06 176 LEU A C 1
ATOM 1426 O O . LEU A 1 176 ? -6.831 1.184 -10.898 1.00 93.06 176 LEU A O 1
ATOM 1430 N N . LYS A 1 177 ? -8.056 3.072 -10.772 1.00 92.31 177 LYS A N 1
ATOM 1431 C CA . LYS A 1 177 ? -7.916 3.242 -9.322 1.00 92.31 177 LYS A CA 1
ATOM 1432 C C . LYS A 1 177 ? -8.324 1.975 -8.574 1.00 92.31 177 LYS A C 1
ATOM 1434 O O . LYS A 1 177 ? -9.443 1.490 -8.694 1.00 92.31 177 LYS A O 1
ATOM 1439 N N . GLY A 1 178 ? -7.388 1.446 -7.792 1.00 90.38 178 GLY A N 1
ATOM 1440 C CA . GLY A 1 178 ? -7.576 0.232 -7.000 1.00 90.38 178 GLY A CA 1
ATOM 1441 C C . GLY A 1 178 ? -7.380 -1.079 -7.762 1.00 90.38 178 GLY A C 1
ATOM 1442 O O . GLY A 1 178 ? -7.188 -2.104 -7.122 1.00 90.38 178 GLY A O 1
ATOM 1443 N N . LYS A 1 179 ? -7.333 -1.079 -9.101 1.00 94.25 179 LYS A N 1
ATOM 1444 C CA . LYS A 1 179 ? -7.141 -2.303 -9.903 1.00 94.25 179 LYS A CA 1
ATOM 1445 C C . LYS A 1 179 ? -5.739 -2.898 -9.748 1.00 94.25 179 LYS A C 1
ATOM 1447 O O . LYS A 1 179 ? -5.581 -4.113 -9.760 1.00 94.25 179 LYS A O 1
ATOM 1452 N N . TYR A 1 180 ? -4.730 -2.039 -9.597 1.00 95.69 180 TYR A N 1
ATOM 1453 C CA . TYR A 1 180 ? -3.311 -2.413 -9.547 1.00 95.69 180 TYR A CA 1
ATOM 1454 C C . TYR A 1 180 ? -2.644 -2.079 -8.206 1.00 95.69 180 TYR A C 1
ATOM 1456 O O . TYR A 1 180 ? -1.430 -1.893 -8.145 1.00 95.69 180 TYR A O 1
ATOM 1464 N N . PHE A 1 181 ? -3.411 -2.005 -7.114 1.00 95.31 181 PHE A N 1
ATOM 1465 C CA . PHE A 1 181 ? -2.890 -1.560 -5.817 1.00 95.31 181 PHE A CA 1
ATOM 1466 C C . PHE A 1 181 ? -1.743 -2.444 -5.289 1.00 95.31 181 PHE A C 1
ATOM 1468 O O . PHE A 1 181 ? -0.776 -1.909 -4.759 1.00 95.31 181 PHE A O 1
ATOM 1475 N N . ASN A 1 182 ? -1.770 -3.767 -5.510 1.00 95.44 182 ASN A N 1
ATOM 1476 C CA . ASN A 1 182 ? -0.659 -4.651 -5.121 1.00 95.44 182 ASN A CA 1
ATOM 1477 C C . ASN A 1 182 ? 0.644 -4.322 -5.865 1.00 95.44 182 ASN A C 1
ATOM 1479 O O . ASN A 1 182 ? 1.717 -4.333 -5.261 1.00 95.44 182 ASN A O 1
ATOM 1483 N N . LEU A 1 183 ? 0.554 -3.971 -7.154 1.00 96.94 183 LEU A N 1
ATOM 1484 C CA . LEU A 1 183 ? 1.702 -3.500 -7.931 1.00 96.94 183 LEU A CA 1
ATOM 1485 C C . LEU A 1 183 ? 2.187 -2.139 -7.418 1.00 96.94 183 LEU A C 1
ATOM 1487 O O . LEU A 1 183 ? 3.390 -1.927 -7.300 1.00 96.94 183 LEU A O 1
ATOM 1491 N N . GLN A 1 184 ? 1.269 -1.232 -7.079 1.00 97.50 184 GLN A N 1
ATOM 1492 C CA . GLN A 1 184 ? 1.627 0.068 -6.511 1.00 97.50 184 GLN A CA 1
ATOM 1493 C C . GLN A 1 184 ? 2.342 -0.070 -5.164 1.00 97.50 184 GLN A C 1
ATOM 1495 O O . GLN A 1 184 ? 3.350 0.597 -4.963 1.00 97.50 184 GLN A O 1
ATOM 1500 N N . ILE A 1 185 ? 1.870 -0.955 -4.276 1.00 96.44 185 ILE A N 1
ATOM 1501 C CA . ILE A 1 185 ? 2.529 -1.259 -2.997 1.00 96.44 185 ILE A CA 1
ATOM 1502 C C . ILE A 1 185 ? 3.930 -1.819 -3.252 1.00 96.44 185 ILE A C 1
ATOM 1504 O O . ILE A 1 185 ? 4.888 -1.364 -2.636 1.00 96.44 185 ILE A O 1
ATOM 1508 N N . ALA A 1 186 ? 4.081 -2.767 -4.182 1.00 95.19 186 ALA A N 1
ATOM 1509 C CA . ALA A 1 186 ? 5.395 -3.312 -4.518 1.00 95.19 186 ALA A CA 1
ATOM 1510 C C . ALA A 1 186 ? 6.357 -2.224 -5.030 1.00 95.19 186 ALA A C 1
ATOM 1512 O O . ALA A 1 186 ? 7.496 -2.154 -4.578 1.00 95.19 186 ALA A O 1
ATOM 1513 N N . CYS A 1 187 ? 5.897 -1.330 -5.912 1.00 95.94 187 CYS A N 1
ATOM 1514 C CA . CYS A 1 187 ? 6.675 -0.167 -6.344 1.00 95.94 187 CYS A CA 1
ATOM 1515 C C . CYS A 1 187 ? 7.011 0.781 -5.188 1.00 95.94 187 CYS A C 1
ATOM 1517 O O . CYS A 1 187 ? 8.147 1.227 -5.081 1.00 95.94 187 CYS A O 1
ATOM 1519 N N . ALA A 1 188 ? 6.055 1.067 -4.311 1.00 96.56 188 ALA A N 1
ATOM 1520 C CA . ALA A 1 188 ? 6.259 1.933 -3.159 1.00 96.56 188 ALA A CA 1
ATOM 1521 C C . ALA A 1 188 ? 7.343 1.412 -2.211 1.00 96.56 188 ALA A C 1
ATOM 1523 O O . ALA A 1 188 ? 8.175 2.190 -1.767 1.00 96.56 188 ALA A O 1
ATOM 1524 N N . LEU A 1 189 ? 7.354 0.105 -1.945 1.00 93.75 189 LEU A N 1
ATOM 1525 C CA . LEU A 1 189 ? 8.314 -0.528 -1.039 1.00 93.75 189 LEU A CA 1
ATOM 1526 C C . LEU A 1 189 ? 9.696 -0.751 -1.667 1.00 93.75 189 LEU A C 1
ATOM 1528 O O . LEU A 1 189 ? 10.673 -0.879 -0.947 1.00 93.75 189 LEU A O 1
ATOM 1532 N N . VAL A 1 190 ? 9.795 -0.842 -2.996 1.00 91.94 190 VAL A N 1
ATOM 1533 C CA . VAL A 1 190 ? 11.088 -0.984 -3.695 1.00 91.94 190 VAL A CA 1
ATOM 1534 C C . VAL A 1 190 ? 11.776 0.366 -3.906 1.00 91.94 190 VAL A C 1
ATOM 1536 O O . VAL A 1 190 ? 13.001 0.428 -3.966 1.00 91.94 190 VAL A O 1
ATOM 1539 N N . PHE A 1 191 ? 10.992 1.430 -4.082 1.00 92.88 191 PHE A N 1
ATOM 1540 C CA . PHE A 1 191 ? 11.475 2.770 -4.423 1.00 92.88 191 PHE A CA 1
ATOM 1541 C C . PHE A 1 191 ? 11.292 3.780 -3.280 1.00 92.88 191 PHE A C 1
ATOM 1543 O O . PHE A 1 191 ? 11.375 4.987 -3.511 1.00 92.88 191 PHE A O 1
ATOM 1550 N N . ASP A 1 192 ? 11.069 3.301 -2.057 1.00 90.31 192 ASP A N 1
ATOM 1551 C CA . ASP A 1 192 ? 11.113 4.101 -0.828 1.00 90.31 192 ASP A CA 1
ATOM 1552 C C . ASP A 1 192 ? 12.489 4.779 -0.656 1.00 90.31 192 ASP A C 1
ATOM 1554 O O . ASP A 1 192 ? 12.601 5.934 -0.237 1.00 90.31 192 ASP A O 1
ATOM 1558 N N . VAL A 1 193 ? 13.542 4.085 -1.088 1.00 85.75 193 VAL A N 1
ATOM 1559 C CA . VAL A 1 193 ? 14.867 4.617 -1.380 1.00 85.75 193 VAL A CA 1
ATOM 1560 C C . VAL A 1 193 ? 15.188 4.275 -2.834 1.00 85.75 193 VAL A C 1
ATOM 1562 O O . VAL A 1 193 ? 15.451 3.109 -3.123 1.00 85.75 193 VAL A O 1
ATOM 1565 N N . PRO A 1 194 ? 15.196 5.255 -3.761 1.00 75.81 194 PRO A N 1
ATOM 1566 C CA . PRO A 1 194 ? 15.463 4.991 -5.169 1.00 75.81 194 PRO A CA 1
ATOM 1567 C C . PRO A 1 194 ? 16.774 4.208 -5.357 1.00 75.81 194 PRO A C 1
ATOM 1569 O O . PRO A 1 194 ? 17.845 4.717 -5.005 1.00 75.81 194 PRO A O 1
ATOM 1572 N N . PRO A 1 195 ? 16.716 2.971 -5.879 1.00 73.38 195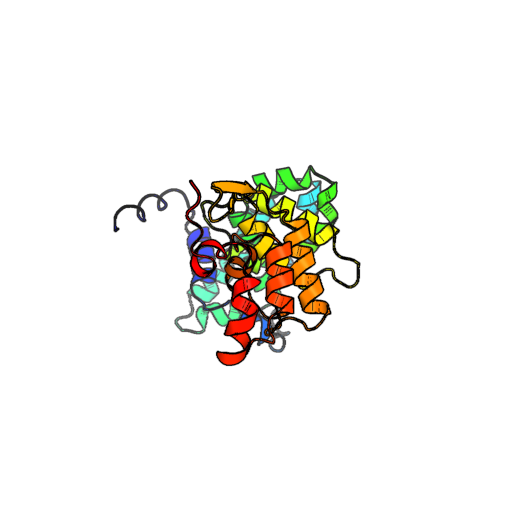 PRO A N 1
ATOM 1573 C CA . PRO A 1 195 ? 17.905 2.157 -6.059 1.00 73.38 195 PRO A CA 1
ATOM 1574 C C . PRO A 1 195 ? 18.777 2.730 -7.180 1.00 73.38 195 PRO A C 1
ATOM 1576 O O . PRO A 1 195 ? 18.299 3.027 -8.277 1.00 73.38 195 PRO A O 1
ATOM 1579 N N . LEU A 1 196 ? 20.078 2.851 -6.910 1.00 77.56 196 LEU A N 1
ATOM 1580 C CA . LEU A 1 196 ? 21.074 3.164 -7.931 1.00 77.56 196 LEU A CA 1
ATOM 1581 C C . LEU A 1 196 ? 21.543 1.863 -8.580 1.00 77.56 196 LEU A C 1
ATOM 1583 O O . LEU A 1 196 ? 22.168 1.027 -7.924 1.00 77.56 196 LEU A O 1
ATOM 1587 N N . TYR A 1 197 ? 21.271 1.705 -9.871 1.00 80.69 197 TYR A N 1
ATOM 1588 C CA . TYR A 1 197 ? 21.707 0.539 -10.630 1.00 80.69 197 TYR A CA 1
ATOM 1589 C C . TYR A 1 197 ? 22.919 0.866 -11.492 1.00 80.69 197 TYR A C 1
ATOM 1591 O O . TYR A 1 197 ? 23.152 2.017 -11.854 1.00 80.69 197 TYR A O 1
ATOM 1599 N N . LEU A 1 198 ? 23.696 -0.160 -11.832 1.00 78.88 198 LEU A N 1
ATOM 1600 C CA . LEU A 1 198 ? 24.857 -0.045 -12.707 1.00 78.88 198 LEU A CA 1
ATOM 1601 C C . LEU A 1 198 ? 24.618 -0.859 -13.974 1.00 78.88 198 LEU A C 1
ATOM 1603 O O . LEU A 1 198 ? 24.206 -2.017 -13.903 1.00 78.88 198 LEU A O 1
ATOM 1607 N N . HIS A 1 199 ? 24.916 -0.275 -15.132 1.00 74.38 199 HIS A N 1
ATOM 1608 C CA . HIS A 1 199 ? 24.921 -1.020 -16.384 1.00 74.38 199 HIS A CA 1
ATOM 1609 C C . HIS A 1 199 ? 25.968 -2.133 -16.336 1.00 74.38 199 HIS A C 1
ATOM 1611 O O . HIS A 1 199 ? 27.150 -1.887 -16.071 1.00 74.38 199 HIS A O 1
ATOM 1617 N N . ILE A 1 200 ? 25.544 -3.344 -16.689 1.00 69.50 200 ILE A N 1
ATOM 1618 C CA . ILE A 1 200 ? 26.438 -4.490 -16.840 1.00 69.50 200 ILE A CA 1
ATOM 1619 C C . ILE A 1 200 ? 27.460 -4.168 -17.944 1.00 69.50 200 ILE A C 1
ATOM 1621 O O . ILE A 1 200 ? 27.110 -3.705 -19.028 1.00 69.50 200 ILE A O 1
ATOM 1625 N N . GLY A 1 201 ? 28.747 -4.359 -17.654 1.00 72.00 201 GLY A N 1
ATOM 1626 C CA . GLY A 1 201 ? 29.855 -4.146 -18.593 1.00 72.00 201 GLY A CA 1
ATOM 1627 C C . GLY A 1 201 ? 30.437 -2.729 -18.603 1.00 72.00 201 GLY A C 1
ATOM 1628 O O . GLY A 1 201 ? 31.653 -2.589 -18.671 1.00 72.00 201 GLY A O 1
ATOM 1629 N N . THR A 1 202 ? 29.617 -1.679 -18.474 1.00 75.31 202 THR A N 1
ATOM 1630 C CA . THR A 1 202 ? 30.129 -0.288 -18.463 1.00 75.31 202 THR A CA 1
ATOM 1631 C C . THR A 1 202 ? 30.282 0.309 -17.065 1.00 75.31 202 THR A C 1
ATOM 1633 O O . THR A 1 202 ? 30.934 1.343 -16.932 1.00 75.31 202 THR A O 1
ATOM 1636 N N . ASN A 1 203 ? 29.682 -0.305 -16.035 1.00 77.81 203 ASN A N 1
ATOM 1637 C CA . ASN A 1 203 ? 29.625 0.202 -14.655 1.00 77.81 203 ASN A CA 1
ATOM 1638 C C . ASN A 1 203 ? 29.112 1.649 -14.540 1.00 77.81 203 ASN A C 1
ATOM 1640 O O . ASN A 1 203 ? 29.348 2.322 -13.536 1.00 77.81 203 ASN A O 1
ATOM 1644 N N . LYS A 1 204 ? 28.404 2.145 -15.560 1.00 82.62 204 LYS A N 1
ATOM 1645 C CA . LYS A 1 204 ? 27.789 3.469 -15.523 1.00 82.62 204 LYS A CA 1
ATOM 1646 C C . LYS A 1 204 ? 26.498 3.403 -14.713 1.00 82.62 204 LYS A C 1
ATOM 1648 O O . LYS A 1 204 ? 25.696 2.499 -14.971 1.00 82.62 204 LYS A O 1
ATOM 1653 N N . PRO A 1 205 ? 26.285 4.332 -13.769 1.00 82.81 205 PRO A N 1
ATOM 1654 C CA . PRO A 1 205 ? 25.035 4.395 -13.041 1.00 82.81 205 PRO A CA 1
ATOM 1655 C C . PRO A 1 205 ? 23.882 4.757 -13.973 1.00 82.81 205 PRO A C 1
ATOM 1657 O O . PRO A 1 205 ? 24.043 5.573 -14.882 1.00 82.81 205 PRO A O 1
ATOM 1660 N N . PHE A 1 206 ? 22.724 4.163 -13.719 1.00 83.69 206 PHE A N 1
ATOM 1661 C CA . PHE A 1 206 ? 21.462 4.573 -14.310 1.00 83.69 206 PHE A CA 1
ATOM 1662 C C . PHE A 1 206 ? 20.359 4.546 -13.254 1.00 83.69 206 PHE A C 1
ATOM 1664 O O . PHE A 1 206 ? 20.405 3.783 -12.286 1.00 83.69 206 PHE A O 1
ATOM 1671 N N . GLU A 1 207 ? 19.365 5.401 -13.457 1.00 86.00 207 GLU A N 1
ATOM 1672 C CA . GLU A 1 207 ? 18.221 5.538 -12.567 1.00 86.00 207 GLU A CA 1
ATOM 1673 C C . GLU A 1 207 ? 16.980 4.931 -13.213 1.00 86.00 207 GLU A C 1
ATOM 1675 O O . GLU A 1 207 ? 16.769 5.031 -14.425 1.00 86.00 207 GLU A O 1
ATOM 1680 N N . ILE A 1 208 ? 16.144 4.305 -12.389 1.00 87.50 208 ILE A N 1
ATOM 1681 C CA . ILE A 1 208 ? 14.854 3.768 -12.811 1.00 87.50 208 ILE A CA 1
ATOM 1682 C C . ILE A 1 208 ? 13.766 4.641 -12.200 1.00 87.50 208 ILE A C 1
ATOM 1684 O O . ILE A 1 208 ? 13.676 4.788 -10.984 1.00 87.50 208 ILE A O 1
ATOM 1688 N N . SER A 1 209 ? 12.918 5.215 -13.053 1.00 91.12 209 SER A N 1
ATOM 1689 C CA . SER A 1 209 ? 11.752 5.964 -12.595 1.00 91.12 209 SER A CA 1
ATOM 1690 C C . SER A 1 209 ? 10.668 4.999 -12.125 1.00 91.12 209 SER A C 1
ATOM 1692 O O . SER A 1 209 ? 10.153 4.207 -12.916 1.00 91.12 209 SER A O 1
ATOM 1694 N N . VAL A 1 210 ? 10.271 5.108 -10.855 1.00 94.25 210 VAL A N 1
ATOM 1695 C CA . VAL A 1 210 ? 9.187 4.296 -10.277 1.00 94.25 210 VAL A CA 1
ATOM 1696 C C . VAL A 1 210 ? 7.874 4.445 -11.047 1.00 94.25 210 VAL A C 1
ATOM 1698 O O . VAL A 1 210 ? 7.159 3.466 -11.258 1.00 94.25 210 VAL A O 1
ATOM 1701 N N . LEU A 1 211 ? 7.576 5.655 -11.531 1.00 95.38 211 LEU A N 1
ATOM 1702 C CA . LEU A 1 211 ? 6.369 5.925 -12.303 1.00 95.38 211 LEU A CA 1
ATOM 1703 C C . LEU A 1 211 ? 6.405 5.193 -13.647 1.00 95.38 211 LEU A C 1
ATOM 1705 O O . LEU A 1 211 ? 5.427 4.555 -14.029 1.00 95.38 211 LEU A O 1
ATOM 1709 N N . ASN A 1 212 ? 7.539 5.239 -14.349 1.00 94.25 212 ASN A N 1
ATOM 1710 C CA . ASN A 1 212 ? 7.690 4.544 -15.628 1.00 94.25 212 ASN A CA 1
ATOM 1711 C C . ASN A 1 212 ? 7.669 3.025 -15.442 1.00 94.25 212 ASN A C 1
ATOM 1713 O O . ASN A 1 212 ? 6.996 2.335 -16.207 1.00 94.25 212 ASN A O 1
ATOM 1717 N N . ARG A 1 213 ? 8.305 2.518 -14.380 1.00 94.19 213 ARG A N 1
ATOM 1718 C CA . ARG A 1 213 ? 8.292 1.101 -14.002 1.00 94.19 213 ARG A CA 1
ATOM 1719 C C . ARG A 1 213 ? 6.877 0.600 -13.709 1.00 94.19 213 ARG A C 1
ATOM 1721 O O . ARG A 1 213 ? 6.481 -0.453 -14.206 1.00 94.19 213 ARG A O 1
ATOM 1728 N N . TYR A 1 214 ? 6.098 1.370 -12.951 1.00 96.44 214 TYR A N 1
ATOM 1729 C CA . TYR A 1 214 ? 4.690 1.076 -12.685 1.00 96.44 214 TYR A CA 1
ATOM 1730 C C . TYR A 1 214 ? 3.859 1.064 -13.975 1.00 96.44 214 TYR A C 1
ATOM 1732 O O . TYR A 1 214 ? 3.181 0.077 -14.271 1.00 96.44 214 TYR A O 1
ATOM 1740 N N . ARG A 1 215 ? 3.953 2.135 -14.777 1.00 96.19 215 ARG A N 1
ATOM 1741 C CA . ARG A 1 215 ? 3.230 2.266 -16.049 1.00 96.19 215 ARG A CA 1
ATOM 1742 C C . ARG A 1 215 ? 3.571 1.138 -17.017 1.00 96.19 215 ARG A C 1
ATOM 1744 O O . ARG A 1 215 ? 2.661 0.586 -17.621 1.00 96.19 215 ARG A O 1
ATOM 1751 N N . LEU A 1 216 ? 4.843 0.746 -17.106 1.00 94.81 216 LEU A N 1
ATOM 1752 C CA . LEU A 1 216 ? 5.305 -0.376 -17.920 1.00 94.81 216 LEU A CA 1
ATOM 1753 C C . LEU A 1 216 ? 4.534 -1.658 -17.590 1.00 94.81 216 LEU A C 1
ATOM 1755 O O . LEU A 1 216 ? 3.916 -2.242 -18.478 1.00 94.81 216 LEU A O 1
ATOM 1759 N N . PHE A 1 217 ? 4.543 -2.101 -16.331 1.00 94.88 217 PHE A N 1
ATOM 1760 C CA . PHE A 1 217 ? 3.868 -3.349 -15.967 1.00 94.88 217 PHE A CA 1
ATOM 1761 C C . PHE A 1 217 ? 2.347 -3.247 -16.075 1.00 94.88 217 PHE A C 1
ATOM 1763 O O . PHE A 1 217 ? 1.711 -4.199 -16.525 1.00 94.88 217 PHE A O 1
ATOM 1770 N N . ARG A 1 218 ? 1.770 -2.084 -15.748 1.00 95.44 218 ARG A N 1
ATOM 1771 C CA . ARG A 1 218 ? 0.342 -1.800 -15.938 1.00 95.44 218 ARG A CA 1
ATOM 1772 C C . ARG A 1 218 ? -0.066 -1.918 -17.410 1.00 95.44 218 ARG A C 1
ATOM 1774 O O . ARG A 1 218 ? -1.025 -2.611 -17.724 1.00 95.44 218 ARG A O 1
ATOM 1781 N N . GLU A 1 219 ? 0.677 -1.293 -18.322 1.00 94.81 219 GLU A N 1
ATOM 1782 C CA . GLU A 1 219 ? 0.438 -1.356 -19.772 1.00 94.81 219 GLU A CA 1
ATOM 1783 C C . GLU A 1 219 ? 0.582 -2.780 -20.319 1.00 94.81 219 GLU A C 1
ATOM 1785 O O . GLU A 1 219 ? -0.220 -3.216 -21.146 1.00 94.81 219 GLU A O 1
ATOM 1790 N N . LEU A 1 220 ? 1.596 -3.520 -19.861 1.00 92.31 220 LEU A N 1
ATOM 1791 C CA . LEU A 1 220 ? 1.779 -4.916 -20.252 1.00 92.31 220 LEU A CA 1
ATOM 1792 C C . LEU A 1 220 ? 0.628 -5.800 -19.746 1.00 92.31 220 LEU A C 1
ATOM 1794 O O . LEU A 1 220 ? 0.206 -6.711 -20.460 1.00 92.31 220 LEU A O 1
ATOM 1798 N N . ALA A 1 221 ? 0.091 -5.523 -18.557 1.00 92.62 221 ALA A N 1
ATOM 1799 C CA . ALA A 1 221 ? -1.065 -6.233 -18.020 1.00 92.62 221 ALA A CA 1
ATOM 1800 C C . ALA A 1 221 ? -2.355 -5.912 -18.787 1.00 92.62 221 ALA A C 1
ATOM 1802 O O . ALA A 1 221 ? -3.033 -6.836 -19.230 1.00 92.62 221 ALA A O 1
ATOM 1803 N N . GLU A 1 222 ? -2.664 -4.631 -19.023 1.00 93.56 222 GLU A N 1
ATOM 1804 C CA . GLU A 1 222 ? -3.831 -4.222 -19.827 1.00 93.56 222 GLU A CA 1
ATOM 1805 C C . GLU A 1 222 ? -3.767 -4.784 -21.256 1.00 93.56 222 GLU A C 1
ATOM 1807 O O . GLU A 1 222 ? -4.788 -5.145 -21.837 1.00 93.56 222 GLU A O 1
ATOM 1812 N N . GLY A 1 223 ? -2.561 -4.909 -21.818 1.00 90.62 223 GLY A N 1
ATOM 1813 C CA . GLY A 1 223 ? -2.337 -5.504 -23.133 1.00 90.62 223 GLY A CA 1
ATOM 1814 C C . GLY A 1 223 ? -2.379 -7.036 -23.176 1.00 90.62 223 GLY A C 1
ATOM 1815 O O . GLY A 1 223 ? -2.115 -7.586 -24.244 1.00 90.62 223 GLY A O 1
ATOM 1816 N N . ASN A 1 224 ? -2.647 -7.731 -22.059 1.00 87.69 224 ASN A N 1
ATOM 1817 C CA . ASN A 1 224 ? -2.543 -9.195 -21.925 1.00 87.69 224 ASN A CA 1
ATOM 1818 C C . ASN A 1 224 ? -1.197 -9.752 -22.430 1.00 87.69 224 ASN A C 1
ATOM 1820 O O . ASN A 1 224 ? -1.115 -10.813 -23.047 1.00 87.69 224 ASN A O 1
ATOM 1824 N N . LYS A 1 225 ? -0.124 -8.992 -22.195 1.00 86.62 225 LYS A N 1
ATOM 1825 C CA . LYS A 1 225 ? 1.240 -9.281 -22.656 1.00 86.62 225 LYS A CA 1
ATOM 1826 C C . LYS A 1 225 ? 2.096 -10.002 -21.615 1.00 86.62 225 LYS A C 1
ATOM 1828 O O . LYS A 1 225 ? 3.246 -10.342 -21.903 1.00 86.62 225 LYS A O 1
ATOM 1833 N N . LEU A 1 226 ? 1.551 -10.202 -20.418 1.00 85.50 226 LEU A N 1
ATOM 1834 C CA . LEU A 1 226 ? 2.175 -10.916 -19.312 1.00 85.50 226 LEU A CA 1
ATOM 1835 C C . LEU A 1 226 ? 1.635 -12.346 -19.248 1.00 85.50 226 LEU A C 1
ATOM 1837 O O . LEU A 1 226 ? 0.466 -12.586 -19.532 1.00 85.50 226 LEU A O 1
ATOM 1841 N N . LEU A 1 227 ? 2.495 -13.292 -18.864 1.00 82.06 227 LEU A N 1
ATOM 1842 C CA . LEU A 1 227 ? 2.106 -14.697 -18.698 1.00 82.06 227 LEU A CA 1
ATOM 1843 C C . LEU A 1 227 ? 1.143 -14.890 -17.517 1.00 82.06 227 LEU A C 1
ATOM 1845 O O . LEU A 1 227 ? 0.257 -15.737 -17.570 1.00 82.06 227 LEU A O 1
ATOM 1849 N N . THR A 1 228 ? 1.340 -14.103 -16.463 1.00 84.62 228 THR A N 1
ATOM 1850 C CA . THR A 1 228 ? 0.577 -14.172 -15.218 1.00 84.62 228 THR A CA 1
ATOM 1851 C C . THR A 1 228 ? -0.240 -12.901 -15.055 1.00 84.62 228 THR A C 1
ATOM 1853 O O . THR A 1 228 ? 0.245 -11.806 -15.352 1.00 84.62 228 THR A O 1
ATOM 1856 N N . ASP A 1 229 ? -1.465 -13.039 -14.547 1.00 87.88 229 ASP A N 1
ATOM 1857 C CA . ASP A 1 229 ? -2.274 -11.887 -14.170 1.00 87.88 229 ASP A CA 1
ATOM 1858 C C . ASP A 1 229 ? -1.696 -11.231 -12.907 1.00 87.88 229 ASP A C 1
ATOM 1860 O O . ASP A 1 229 ? -1.847 -11.722 -11.791 1.00 87.88 229 ASP A O 1
ATOM 1864 N N . ILE A 1 230 ? -1.033 -10.089 -13.076 1.00 90.25 230 ILE A N 1
ATOM 1865 C CA . ILE A 1 230 ? -0.413 -9.366 -11.962 1.00 90.25 230 ILE A CA 1
ATOM 1866 C C . ILE A 1 230 ? -1.427 -8.820 -10.950 1.00 90.25 230 ILE A C 1
ATOM 1868 O O . ILE A 1 230 ? -1.033 -8.488 -9.836 1.00 90.25 230 ILE A O 1
ATOM 1872 N N . LYS A 1 231 ? -2.720 -8.734 -11.300 1.00 89.75 231 LYS A N 1
ATOM 1873 C CA . LYS A 1 231 ? -3.768 -8.285 -10.369 1.00 89.75 231 LYS A CA 1
ATOM 1874 C C . LYS A 1 231 ? -4.033 -9.319 -9.276 1.00 89.75 231 LYS A C 1
ATOM 1876 O O . LYS A 1 231 ? -4.502 -8.952 -8.206 1.00 89.75 231 LYS A O 1
ATOM 1881 N N . THR A 1 232 ? -3.751 -10.599 -9.533 1.00 88.62 232 THR A N 1
ATOM 1882 C CA . THR A 1 232 ? -3.968 -11.676 -8.554 1.00 88.62 232 THR A CA 1
ATOM 1883 C C . THR A 1 232 ? -2.769 -11.888 -7.634 1.00 88.62 232 THR A C 1
ATOM 1885 O O . THR A 1 232 ? -2.889 -12.587 -6.631 1.00 88.62 232 THR A O 1
ATOM 1888 N N . LEU A 1 233 ? -1.614 -11.315 -7.982 1.00 88.62 233 LEU A N 1
ATOM 1889 C CA . LEU A 1 233 ? -0.374 -11.465 -7.227 1.00 88.62 233 LEU A CA 1
ATOM 1890 C C . LEU A 1 233 ? -0.351 -10.542 -6.008 1.00 88.62 233 LEU A C 1
ATOM 1892 O O . LEU A 1 233 ? -0.855 -9.416 -6.039 1.00 88.62 233 LEU A O 1
ATOM 1896 N N . GLN A 1 234 ? 0.264 -11.026 -4.935 1.00 88.88 234 GLN A N 1
ATOM 1897 C CA . GLN A 1 234 ? 0.486 -10.281 -3.703 1.00 88.88 234 GLN A CA 1
ATOM 1898 C C . GLN A 1 234 ? 1.716 -9.368 -3.823 1.00 88.88 234 GLN A C 1
ATOM 1900 O O . GLN A 1 234 ? 2.619 -9.649 -4.619 1.00 88.88 234 GLN A O 1
ATOM 1905 N N . PRO A 1 235 ? 1.822 -8.296 -3.012 1.00 90.31 235 PRO A N 1
ATOM 1906 C CA . PRO A 1 235 ? 2.941 -7.362 -3.127 1.00 90.31 235 PRO A CA 1
ATOM 1907 C C . PRO A 1 235 ? 4.320 -8.030 -3.006 1.00 90.31 235 PRO A C 1
ATOM 1909 O O . PRO A 1 235 ? 5.196 -7.732 -3.813 1.00 90.31 235 PRO A O 1
ATOM 1912 N N . TYR A 1 236 ? 4.512 -8.988 -2.087 1.00 84.50 236 TYR A N 1
ATOM 1913 C CA . TYR A 1 236 ? 5.796 -9.694 -1.936 1.00 84.50 236 TYR A CA 1
ATOM 1914 C C . TYR A 1 236 ? 6.227 -10.485 -3.181 1.00 84.50 236 TYR A C 1
ATOM 1916 O O . TYR A 1 236 ? 7.425 -10.660 -3.405 1.00 84.50 236 TYR A O 1
ATOM 1924 N N . GLU A 1 237 ? 5.281 -10.960 -3.994 1.00 86.00 237 GLU A N 1
ATOM 1925 C CA . GLU A 1 237 ? 5.567 -11.663 -5.252 1.00 86.00 237 GLU A CA 1
ATOM 1926 C C . GLU A 1 237 ? 6.015 -10.672 -6.332 1.00 86.00 237 GLU A C 1
ATOM 1928 O O . GLU A 1 237 ? 6.895 -10.963 -7.142 1.00 86.00 237 GLU A O 1
ATOM 1933 N N . LEU A 1 238 ? 5.440 -9.467 -6.305 1.00 89.56 238 LEU A N 1
ATOM 1934 C CA . LEU A 1 238 ? 5.698 -8.400 -7.267 1.00 89.56 238 LEU A CA 1
ATOM 1935 C C . LEU A 1 238 ? 6.980 -7.612 -6.964 1.00 89.56 238 LEU A C 1
ATOM 1937 O O . LEU A 1 238 ? 7.576 -7.073 -7.895 1.00 89.56 238 LEU A O 1
ATOM 1941 N N . ILE A 1 239 ? 7.448 -7.575 -5.709 1.00 88.56 239 ILE A N 1
ATOM 1942 C CA . ILE A 1 239 ? 8.690 -6.877 -5.316 1.00 88.56 239 ILE A CA 1
ATOM 1943 C C . ILE A 1 239 ? 9.874 -7.315 -6.189 1.00 88.56 239 ILE A C 1
ATOM 1945 O O . ILE A 1 239 ? 10.610 -6.469 -6.687 1.00 88.56 239 ILE A O 1
ATOM 1949 N N . TRP A 1 240 ? 10.033 -8.617 -6.440 1.00 80.44 240 TRP A N 1
ATOM 1950 C CA . TRP A 1 240 ? 11.143 -9.145 -7.246 1.00 80.44 240 TRP A CA 1
ATOM 1951 C C . TRP A 1 240 ? 11.078 -8.732 -8.715 1.00 80.44 240 TRP A C 1
ATOM 1953 O O . TRP A 1 240 ? 12.109 -8.524 -9.351 1.00 80.44 240 TRP A O 1
ATOM 1963 N N . VAL A 1 241 ? 9.863 -8.605 -9.245 1.00 84.69 241 VAL A N 1
ATOM 1964 C CA . VAL A 1 241 ? 9.619 -8.180 -10.626 1.00 84.69 241 VAL A CA 1
ATOM 1965 C C . VAL A 1 241 ? 9.920 -6.691 -10.771 1.00 84.69 241 VAL A C 1
ATOM 1967 O O . VAL A 1 241 ? 10.575 -6.263 -11.718 1.00 84.69 241 VAL A O 1
ATOM 1970 N N . VAL A 1 242 ? 9.478 -5.895 -9.802 1.00 88.12 242 VAL A N 1
ATOM 1971 C CA . VAL A 1 242 ? 9.630 -4.442 -9.814 1.00 88.12 242 VAL A CA 1
ATOM 1972 C C . VAL A 1 242 ? 11.076 -4.015 -9.545 1.00 88.12 242 VAL A C 1
ATOM 1974 O O . VAL A 1 242 ? 11.572 -3.114 -10.226 1.00 88.12 242 VAL A O 1
ATOM 1977 N N . ALA A 1 243 ? 11.773 -4.704 -8.637 1.00 85.19 243 ALA A N 1
ATOM 1978 C CA . ALA A 1 243 ? 13.159 -4.436 -8.247 1.00 85.19 243 ALA A CA 1
ATOM 1979 C C . ALA A 1 243 ? 14.214 -4.867 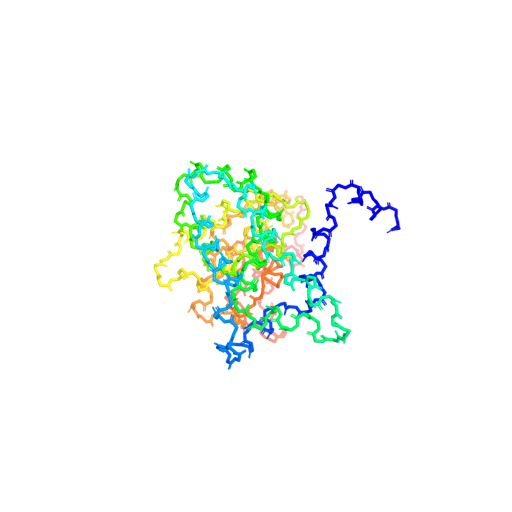-9.281 1.00 85.19 243 ALA A C 1
ATOM 1981 O O . ALA A 1 243 ? 15.414 -4.805 -8.994 1.00 85.19 243 ALA A O 1
ATOM 1982 N N . SER A 1 244 ? 13.808 -5.311 -10.477 1.00 84.56 244 SER A N 1
ATOM 1983 C CA . SER A 1 244 ? 14.752 -5.756 -11.500 1.00 84.56 244 SER A CA 1
ATOM 1984 C C . SER A 1 244 ? 15.706 -4.627 -11.905 1.00 84.56 244 SER A C 1
ATOM 1986 O O . SER A 1 244 ? 15.265 -3.576 -12.385 1.00 84.56 244 SER A O 1
ATOM 1988 N N . ALA A 1 245 ? 17.008 -4.894 -11.778 1.00 81.81 245 ALA A N 1
ATOM 1989 C CA . ALA A 1 245 ? 18.128 -4.010 -12.114 1.00 81.81 245 ALA A CA 1
ATOM 1990 C C . ALA A 1 245 ? 18.363 -3.876 -13.632 1.00 81.81 245 ALA A C 1
ATOM 1992 O O . ALA A 1 245 ? 19.487 -3.977 -14.118 1.00 81.81 245 ALA A O 1
ATOM 1993 N N . VAL A 1 246 ? 17.285 -3.714 -14.392 1.00 83.69 246 VAL A N 1
ATOM 1994 C CA . VAL A 1 246 ? 17.271 -3.700 -15.857 1.00 83.69 246 VAL A CA 1
ATOM 1995 C C . VAL A 1 246 ? 16.507 -2.454 -16.304 1.00 83.69 246 VAL A C 1
ATOM 1997 O O . VAL A 1 246 ? 15.422 -2.224 -15.767 1.00 83.69 246 VAL A O 1
ATOM 2000 N N . PRO A 1 247 ? 17.022 -1.643 -17.245 1.00 85.75 247 PRO A N 1
ATOM 2001 C CA . PRO A 1 247 ? 16.297 -0.496 -17.788 1.00 85.75 247 PRO A CA 1
ATOM 2002 C C . PRO A 1 247 ? 14.941 -0.880 -18.396 1.00 85.75 247 PRO A C 1
ATOM 2004 O O . PRO A 1 247 ? 14.772 -1.967 -18.948 1.00 85.75 247 PRO A O 1
ATOM 2007 N N . ASP A 1 248 ? 13.976 0.041 -18.369 1.00 87.81 248 ASP A N 1
ATOM 2008 C CA . ASP A 1 248 ? 12.626 -0.213 -18.899 1.00 87.81 248 ASP A CA 1
ATOM 2009 C C . ASP A 1 248 ? 12.635 -0.568 -20.399 1.00 87.81 248 ASP A C 1
ATOM 2011 O O . ASP A 1 248 ? 11.827 -1.379 -20.852 1.00 87.81 248 ASP A O 1
ATOM 2015 N N . GLU A 1 249 ? 13.569 -0.005 -21.171 1.00 86.00 249 GLU A N 1
ATOM 2016 C CA . GLU A 1 249 ? 13.763 -0.316 -22.595 1.00 86.00 249 GLU A CA 1
ATOM 2017 C C . GLU A 1 249 ? 14.121 -1.789 -22.818 1.00 86.00 249 GLU A C 1
ATOM 2019 O O . GLU A 1 249 ? 13.581 -2.440 -23.713 1.00 86.00 249 GLU A O 1
ATOM 2024 N N . GLU A 1 250 ? 14.996 -2.332 -21.974 1.00 83.25 250 GLU A N 1
ATOM 2025 C CA . GLU A 1 250 ? 15.426 -3.726 -22.043 1.00 83.25 250 GLU A CA 1
ATOM 2026 C C . GLU A 1 250 ? 14.323 -4.676 -21.593 1.00 83.25 250 GLU A C 1
ATOM 2028 O O . GLU A 1 250 ? 14.143 -5.727 -22.203 1.00 83.25 250 GLU A O 1
ATOM 2033 N N . LEU A 1 251 ? 13.527 -4.291 -20.591 1.00 86.50 251 LEU A N 1
ATOM 2034 C CA . LEU A 1 251 ? 12.340 -5.053 -20.198 1.00 86.50 251 LEU A CA 1
ATOM 2035 C C . LEU A 1 251 ? 11.304 -5.102 -21.329 1.00 86.50 251 LEU A C 1
ATOM 2037 O O . LEU A 1 251 ? 10.758 -6.168 -21.618 1.00 86.50 251 LEU A O 1
ATOM 2041 N N . ARG A 1 252 ? 11.054 -3.975 -22.015 1.00 86.75 252 ARG A N 1
ATOM 2042 C CA . ARG A 1 252 ? 10.165 -3.934 -23.191 1.00 86.75 252 ARG A CA 1
ATOM 2043 C C . ARG A 1 252 ? 10.718 -4.770 -24.340 1.00 86.75 252 ARG A C 1
ATOM 2045 O O . ARG A 1 252 ? 9.960 -5.505 -24.973 1.00 86.75 252 ARG A O 1
ATOM 2052 N N . TRP A 1 253 ? 12.025 -4.694 -24.588 1.00 83.94 253 TRP A N 1
ATOM 2053 C CA . TRP A 1 253 ? 12.678 -5.535 -25.585 1.00 83.94 253 TRP A CA 1
ATOM 2054 C C . TRP A 1 253 ? 12.523 -7.019 -25.233 1.00 83.94 253 TRP A C 1
ATOM 2056 O O . TRP A 1 253 ? 11.989 -7.771 -26.045 1.00 83.94 253 TRP A O 1
ATOM 2066 N N . ALA A 1 254 ? 12.867 -7.434 -24.013 1.00 80.81 254 ALA A N 1
ATOM 2067 C CA . ALA A 1 254 ? 12.759 -8.822 -23.564 1.00 80.81 254 ALA A CA 1
ATOM 2068 C C . ALA A 1 254 ? 11.321 -9.351 -23.683 1.00 80.81 254 ALA A C 1
ATOM 2070 O O . ALA A 1 254 ? 11.101 -10.451 -24.186 1.00 80.81 254 ALA A O 1
ATOM 2071 N N . GLN A 1 255 ? 10.328 -8.536 -23.313 1.00 82.38 255 GLN A N 1
ATOM 2072 C CA . GLN A 1 255 ? 8.917 -8.872 -23.491 1.00 82.38 255 GLN A CA 1
ATOM 2073 C C . GLN A 1 255 ? 8.555 -9.065 -24.973 1.00 82.38 255 GLN A C 1
ATOM 2075 O O . GLN A 1 255 ? 7.858 -10.023 -25.307 1.00 82.38 255 GLN A O 1
ATOM 2080 N N . SER A 1 256 ? 9.046 -8.201 -25.870 1.00 79.19 256 SER A N 1
ATOM 2081 C CA . SER A 1 256 ? 8.806 -8.321 -27.317 1.00 79.19 256 SER A CA 1
ATOM 2082 C C . SER A 1 256 ? 9.424 -9.585 -27.927 1.00 79.19 256 SER A C 1
ATOM 2084 O O . SER A 1 256 ? 8.913 -10.105 -28.917 1.00 79.19 256 SER A O 1
ATOM 2086 N N . GLN A 1 257 ? 10.487 -10.106 -27.308 1.00 72.62 257 GLN A N 1
ATOM 2087 C CA . GLN A 1 257 ? 11.208 -11.302 -27.743 1.00 72.62 257 GLN A CA 1
ATOM 2088 C C . GLN A 1 257 ? 10.735 -12.589 -27.037 1.00 72.62 257 GLN A C 1
ATOM 2090 O O . GLN A 1 257 ? 11.320 -13.651 -27.228 1.00 72.62 257 GLN A O 1
ATOM 2095 N N . ASN A 1 258 ? 9.644 -12.553 -26.262 1.00 64.50 258 ASN A N 1
ATOM 2096 C CA . ASN A 1 258 ? 9.135 -13.709 -25.502 1.00 64.50 258 ASN A CA 1
ATOM 2097 C C . ASN A 1 258 ? 8.635 -14.891 -26.381 1.00 64.50 258 ASN A C 1
ATOM 2099 O O . ASN A 1 258 ? 8.235 -15.941 -25.877 1.00 64.50 258 ASN A O 1
ATOM 2103 N N . ASN A 1 259 ? 8.661 -14.744 -27.711 1.00 57.47 259 ASN A N 1
ATOM 2104 C CA . ASN A 1 259 ? 8.395 -15.821 -28.671 1.00 57.47 259 ASN A CA 1
ATOM 2105 C C . ASN A 1 259 ? 9.622 -16.703 -28.972 1.00 57.47 259 ASN A C 1
ATOM 2107 O O . ASN A 1 259 ? 9.479 -17.702 -29.673 1.00 57.47 259 ASN A O 1
ATOM 2111 N N . LEU A 1 260 ? 10.804 -16.387 -28.429 1.00 57.94 260 LEU A N 1
ATOM 2112 C CA . LEU A 1 260 ? 12.019 -17.203 -28.544 1.00 57.94 260 LEU A CA 1
ATOM 2113 C C . LEU A 1 260 ? 11.930 -18.445 -27.631 1.00 57.94 260 LEU A C 1
ATOM 2115 O O . LEU A 1 260 ? 12.581 -18.535 -26.589 1.00 57.94 260 LEU A O 1
ATOM 2119 N N . ARG A 1 261 ? 11.056 -19.396 -27.981 1.00 55.75 261 ARG A N 1
ATOM 2120 C CA . ARG A 1 261 ? 10.740 -20.568 -27.143 1.00 55.75 261 ARG A CA 1
ATOM 2121 C C . ARG A 1 261 ? 11.684 -21.754 -27.350 1.00 55.75 261 ARG A C 1
ATOM 2123 O O . ARG A 1 261 ? 11.813 -22.563 -26.436 1.00 55.75 261 ARG A O 1
ATOM 2130 N N . ASN A 1 262 ? 12.362 -21.862 -28.496 1.00 56.41 262 ASN A N 1
ATOM 2131 C CA . ASN A 1 262 ? 13.262 -22.982 -28.791 1.00 56.41 262 ASN A CA 1
ATOM 2132 C C . ASN A 1 262 ? 14.719 -22.532 -28.891 1.00 56.41 262 ASN A C 1
ATOM 2134 O O . ASN A 1 262 ? 15.002 -21.460 -29.410 1.00 56.41 262 ASN A O 1
ATOM 2138 N N . LEU A 1 263 ? 15.665 -23.390 -28.489 1.00 52.31 263 LEU A N 1
ATOM 2139 C CA . LEU A 1 263 ? 17.114 -23.131 -28.576 1.00 52.31 263 LEU A CA 1
ATOM 2140 C C . LEU A 1 263 ? 17.578 -22.722 -29.995 1.00 52.31 263 LEU A C 1
ATOM 2142 O O . LEU A 1 263 ? 18.524 -21.952 -30.138 1.00 52.31 263 LEU A O 1
ATOM 2146 N N . ALA A 1 264 ? 16.891 -23.198 -31.040 1.00 61.34 264 ALA A N 1
ATOM 2147 C CA . ALA A 1 264 ? 17.140 -22.811 -32.431 1.00 61.34 264 ALA A CA 1
ATOM 2148 C C . ALA A 1 264 ? 16.776 -21.342 -32.728 1.00 61.34 264 ALA A C 1
ATOM 2150 O O . ALA A 1 264 ? 17.452 -20.699 -33.528 1.00 61.34 264 ALA A O 1
ATOM 2151 N N . ASP A 1 265 ? 15.772 -20.796 -32.036 1.00 61.66 265 ASP A N 1
ATOM 2152 C CA . ASP A 1 265 ? 15.350 -19.394 -32.140 1.00 61.66 265 ASP A CA 1
ATOM 2153 C C . ASP A 1 265 ? 16.308 -18.468 -31.362 1.00 61.66 265 ASP A C 1
ATOM 2155 O O . ASP A 1 265 ? 16.459 -17.293 -31.690 1.00 61.66 265 ASP A O 1
ATOM 2159 N N . TRP A 1 266 ? 17.024 -19.003 -30.363 1.00 60.50 266 TRP A N 1
ATOM 2160 C CA . TRP A 1 266 ? 18.003 -18.256 -29.562 1.00 60.50 266 TRP A CA 1
ATOM 2161 C C . TRP A 1 266 ? 19.296 -17.924 -30.317 1.00 60.50 266 TRP A C 1
ATOM 2163 O O . TRP A 1 266 ? 19.889 -16.873 -30.074 1.00 60.50 266 TRP A O 1
ATOM 2173 N N . ALA A 1 267 ? 19.744 -18.784 -31.236 1.00 60.34 267 ALA A N 1
ATOM 2174 C CA . ALA A 1 267 ? 20.978 -18.568 -31.997 1.00 60.34 267 ALA A CA 1
ATOM 2175 C C . ALA A 1 267 ? 20.986 -17.251 -32.817 1.00 60.34 267 ALA A C 1
ATOM 2177 O O . ALA A 1 267 ? 21.956 -16.500 -32.699 1.00 60.34 267 ALA A O 1
ATOM 2178 N N . PRO A 1 268 ? 19.933 -16.900 -33.585 1.00 62.78 268 PRO A N 1
ATOM 2179 C CA . PRO A 1 268 ? 19.857 -15.606 -34.271 1.00 62.78 268 PRO A CA 1
ATOM 2180 C C . PRO A 1 268 ? 19.543 -14.420 -33.343 1.00 62.78 268 PRO A C 1
ATOM 2182 O O . PRO A 1 268 ? 19.784 -13.279 -33.731 1.00 62.78 268 PRO A O 1
ATOM 2185 N N . ALA A 1 269 ? 19.037 -14.656 -32.128 1.00 57.81 269 ALA A N 1
ATOM 2186 C CA . ALA A 1 269 ? 18.770 -13.608 -31.138 1.00 57.81 269 ALA A CA 1
ATOM 2187 C C . ALA A 1 269 ? 20.009 -13.226 -30.306 1.00 57.81 269 ALA A C 1
ATOM 2189 O O . ALA A 1 269 ? 20.058 -12.147 -29.718 1.00 57.81 269 ALA A O 1
ATOM 2190 N N . TYR A 1 270 ? 21.036 -14.080 -30.277 1.00 55.81 270 TYR A N 1
ATOM 2191 C CA . TYR A 1 270 ? 22.276 -13.848 -29.531 1.00 55.81 270 TYR A CA 1
ATOM 2192 C C . TYR A 1 270 ? 22.979 -12.521 -29.885 1.00 55.81 270 TYR A C 1
ATOM 2194 O O . TYR A 1 270 ? 23.374 -11.804 -28.965 1.00 55.81 270 TYR A O 1
ATOM 2202 N N . PRO A 1 271 ? 23.077 -12.124 -31.172 1.00 58.66 271 PRO A N 1
ATOM 2203 C CA . PRO A 1 271 ? 23.628 -10.825 -31.557 1.00 58.66 271 PRO A CA 1
ATOM 2204 C C . PRO A 1 271 ? 22.765 -9.617 -31.156 1.00 58.66 271 PRO A C 1
ATOM 2206 O O . PRO A 1 271 ? 23.224 -8.480 -31.203 1.00 58.66 271 PRO A O 1
ATOM 2209 N N . MET A 1 272 ? 21.499 -9.839 -30.787 1.00 57.19 272 MET A N 1
ATOM 2210 C CA . MET A 1 272 ? 20.569 -8.783 -30.374 1.00 57.19 272 MET A CA 1
ATOM 2211 C C . MET A 1 272 ? 20.723 -8.426 -28.886 1.00 57.19 272 MET A C 1
ATOM 2213 O O . MET A 1 272 ? 20.238 -7.383 -28.447 1.00 57.19 272 MET A O 1
ATOM 2217 N N . ILE A 1 273 ? 21.423 -9.260 -28.105 1.00 56.25 273 ILE A N 1
ATOM 2218 C CA . ILE A 1 273 ? 21.759 -8.984 -26.706 1.00 56.25 273 ILE A CA 1
ATOM 2219 C C . ILE A 1 273 ? 22.913 -7.974 -26.686 1.00 56.25 273 ILE A C 1
ATOM 2221 O O . ILE A 1 273 ? 24.086 -8.321 -26.837 1.00 56.25 273 ILE A O 1
ATOM 2225 N N . LYS A 1 274 ? 22.560 -6.703 -26.468 1.00 51.78 274 LYS A N 1
ATOM 2226 C CA . LYS A 1 274 ? 23.437 -5.520 -26.568 1.00 51.78 274 LYS A CA 1
ATOM 2227 C C . LYS A 1 274 ? 24.748 -5.605 -25.763 1.00 51.78 274 LYS A C 1
ATOM 2229 O O . LYS A 1 274 ? 25.700 -4.905 -26.087 1.00 51.78 274 LYS A O 1
ATOM 2234 N N . TYR A 1 275 ? 24.814 -6.464 -24.743 1.00 53.66 275 TYR A N 1
ATOM 2235 C CA . TYR A 1 275 ? 25.924 -6.542 -23.784 1.00 53.66 275 TYR A CA 1
ATOM 2236 C C . TYR A 1 275 ? 26.924 -7.686 -24.011 1.00 53.66 275 TYR A C 1
ATOM 2238 O O . TYR A 1 275 ? 27.830 -7.839 -23.198 1.00 53.66 275 TYR A O 1
ATOM 2246 N N . ARG A 1 276 ? 26.778 -8.505 -25.065 1.00 44.16 276 ARG A N 1
ATOM 2247 C CA . ARG A 1 276 ? 27.613 -9.714 -25.272 1.00 44.16 276 ARG A CA 1
ATOM 2248 C C . ARG A 1 276 ? 28.113 -9.923 -26.710 1.00 44.16 276 ARG A C 1
ATOM 2250 O O . ARG A 1 276 ? 28.415 -11.050 -27.106 1.00 44.16 276 ARG A O 1
ATOM 2257 N N . MET A 1 277 ? 28.192 -8.855 -27.508 1.00 45.50 277 MET A N 1
ATOM 2258 C CA . MET A 1 277 ? 28.731 -8.929 -28.879 1.00 45.50 277 MET A CA 1
ATOM 2259 C C . MET A 1 277 ? 30.240 -9.208 -28.917 1.00 45.50 277 MET A C 1
ATOM 2261 O O . MET A 1 277 ? 30.718 -9.845 -29.851 1.00 45.50 277 MET A O 1
ATOM 2265 N N . ASP A 1 278 ? 30.963 -8.818 -27.871 1.00 48.75 278 ASP A N 1
ATOM 2266 C CA . ASP A 1 278 ? 32.392 -9.067 -27.641 1.00 48.75 278 ASP A CA 1
ATOM 2267 C C . ASP A 1 278 ? 32.771 -10.562 -27.666 1.00 48.75 278 ASP A C 1
ATOM 2269 O O . ASP A 1 278 ? 33.806 -10.951 -28.213 1.00 48.75 278 ASP A O 1
ATOM 2273 N N . PHE A 1 279 ? 31.907 -11.429 -27.134 1.00 43.22 279 PHE A N 1
ATOM 2274 C CA . PHE A 1 279 ? 32.121 -12.880 -27.123 1.00 43.22 279 PHE A CA 1
ATOM 2275 C C . PHE A 1 279 ? 31.963 -13.532 -28.503 1.00 43.22 279 PHE A C 1
ATOM 2277 O O . PHE A 1 279 ? 32.552 -14.585 -28.760 1.00 43.22 279 PHE A O 1
ATOM 2284 N N . VAL A 1 280 ? 31.152 -12.931 -29.376 1.00 46.50 280 VAL A N 1
ATOM 2285 C CA . VAL A 1 280 ? 30.821 -13.471 -30.703 1.00 46.50 280 VAL A CA 1
ATOM 2286 C C . VAL A 1 280 ? 31.800 -12.962 -31.757 1.00 46.50 280 VAL A C 1
ATOM 2288 O O . VAL A 1 280 ? 32.213 -13.728 -32.625 1.00 46.50 280 VAL A O 1
ATOM 2291 N N . THR A 1 281 ? 32.216 -11.696 -31.675 1.00 53.16 281 THR A N 1
ATOM 2292 C CA . THR A 1 281 ? 33.075 -11.083 -32.697 1.00 53.16 281 THR A CA 1
ATOM 2293 C C . THR A 1 281 ? 34.559 -11.399 -32.527 1.00 53.16 281 THR A C 1
ATOM 2295 O O . THR A 1 281 ? 35.314 -11.202 -33.475 1.00 53.16 281 THR A O 1
ATOM 2298 N N . LYS A 1 282 ? 35.009 -11.917 -31.368 1.00 47.94 282 LYS A N 1
ATOM 2299 C CA . LYS A 1 282 ? 36.443 -12.115 -31.041 1.00 47.94 282 LYS A CA 1
ATOM 2300 C C . LYS A 1 282 ? 37.310 -10.870 -31.293 1.00 47.94 282 LYS A C 1
ATOM 2302 O O . LYS A 1 282 ? 38.537 -10.979 -31.365 1.00 47.94 282 LYS A O 1
ATOM 2307 N N . GLU A 1 283 ? 36.713 -9.690 -31.411 1.00 46.34 283 GLU A N 1
ATOM 2308 C CA . GLU A 1 283 ? 37.470 -8.455 -31.506 1.00 46.34 283 GLU A CA 1
ATOM 2309 C C . GLU A 1 283 ? 37.937 -8.112 -30.098 1.00 46.34 283 GLU A C 1
ATOM 2311 O O . GLU A 1 283 ? 37.173 -7.668 -29.245 1.00 46.34 283 GLU A O 1
ATOM 2316 N N . LYS A 1 284 ? 39.215 -8.397 -29.836 1.00 39.38 284 LYS A N 1
ATOM 2317 C CA . LYS A 1 284 ? 39.905 -7.887 -28.657 1.00 39.38 284 LYS A CA 1
ATOM 2318 C C . LYS A 1 284 ? 39.827 -6.364 -28.716 1.00 39.38 284 LYS A C 1
ATOM 2320 O O . LYS A 1 284 ? 40.456 -5.753 -29.576 1.00 39.38 284 LYS A O 1
ATOM 2325 N N . THR A 1 285 ? 39.067 -5.761 -27.812 1.00 39.12 285 THR A N 1
ATOM 2326 C CA . THR A 1 285 ? 39.197 -4.337 -27.514 1.00 39.12 285 THR A CA 1
ATOM 2327 C C . THR A 1 285 ? 40.604 -4.106 -26.968 1.00 39.12 285 THR A C 1
ATOM 2329 O O . THR A 1 285 ? 40.928 -4.606 -25.888 1.00 39.12 285 THR A O 1
ATOM 2332 N N . ASN A 1 286 ? 41.439 -3.435 -27.766 1.00 35.09 286 ASN A N 1
ATOM 2333 C CA . ASN A 1 286 ? 42.703 -2.837 -27.329 1.00 35.09 286 ASN A CA 1
ATOM 2334 C C . ASN A 1 286 ? 42.448 -1.688 -26.352 1.00 35.09 286 ASN A C 1
ATOM 2336 O O . ASN A 1 286 ? 41.427 -0.986 -26.539 1.00 35.09 286 ASN A O 1
#

Sequence (286 aa):
MSEKYTSLRSTIPQSVRVICLLILSLASPLSLFAQNLSANNSEEGRPEIKKINQLIGETQQCLENGQWEKQVEQLEKELLPLLNETFATNGLQRYQKIWANPILATALTQTYFIRRVTPDELRRLSYKKTYNPFLSELLKNSEWMANFALNLKAEDKTQEALEVWASLWADDSKELKGKYFNLQIACALVFDVPPLYLHIGTNKPFEISVLNRYRLFRELAEGNKLLTDIKTLQPYELIWVVASAVPDEELRWAQSQNNLRNLADWAPAYPMIKYRMDFVTKEKTN

pLDDT: mean 76.28, std 20.57, range [24.53, 97.5]

Foldseek 3Di:
DPDVVPVVPPPAPPLRVLLVCLLVVDPDLVVLLVVQPPDDPPPCPDPLLVVLLVLLVCCLVCLPVLPLVVSLVVLSVSLVVVLVVLVVDDDPCSCSVQSNDPSSLLSSLLSLLCVQLDSVLSSVVSVVVLLSVVVSVCSVDSVLSSLLSVPDDPPALSSLLSVQLSVLLVVDDPVCRPQQSLLSSLLSRLVSPFDWAADPPPRDTDGEDSNLLSVLVVVCLVVVLDPDNNSPDGNVVNNVVSNDSDHSVVVVVVSVLVPCPDPVSVVVCVCVPPNCVCVVPVPPDD

Radius of gyration: 23.3 Å; chains: 1; bounding box: 69×42×61 Å

Secondary structure (DSSP, 8-state):
--STTSTTSSSS-HHHHHHHHHHHTSS-HHHHHHH-TTS-TTSTTSHHHHHHHHHHHHGGGHHHH--HHHHHHHHHHHHHHHHHHHHTS-STTTTHHHHHSHHHHHHHHHHHHHHHH-HHHHHHHHHSGGGHHHHHHHHH-HHHHHHHHHH--SSS-HHHHHHHHHHHHHHS-TTTTTTTHHHHHHHHHHSSS--EEE-TTT--EEE--HHHHHHHHHHHHHTT-SSS-TTSS-HHHHHHHHT-SS-HHHHHHHHHTTT--SHHHHHHHGGG-TT-HHHHH-----